Protein AF-A0A0D2IW46-F1 (afdb_monomer)

Neares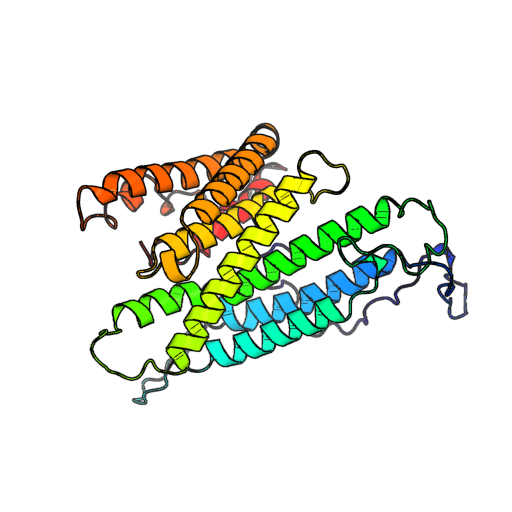t PDB structures (foldseek):
  4f7r-assembly2_C  TM=2.770E-01  e=5.802E-01  Giardia duodenalis
  7tdz-assembly1_P  TM=2.390E-01  e=1.496E+00  Xenopus laevis

Structure (mmCIF, N/CA/C/O backbone):
data_AF-A0A0D2IW46-F1
#
_entry.id   AF-A0A0D2IW46-F1
#
loop_
_atom_site.group_PDB
_atom_site.id
_atom_site.type_symbol
_atom_site.label_atom_id
_atom_site.label_alt_id
_atom_site.label_comp_id
_atom_site.label_asym_id
_atom_site.label_entity_id
_atom_site.label_seq_id
_atom_site.pdbx_PDB_ins_code
_atom_site.Cartn_x
_atom_site.Cartn_y
_atom_site.Cartn_z
_atom_site.occupancy
_atom_site.B_iso_or_equiv
_atom_site.auth_seq_id
_atom_site.auth_comp_id
_atom_site.auth_asym_id
_atom_site.auth_atom_id
_atom_site.pdbx_PDB_model_num
ATOM 1 N N . MET A 1 1 ? -7.328 1.798 -12.115 1.00 44.44 1 MET A N 1
ATOM 2 C CA . MET A 1 1 ? -8.252 1.590 -10.984 1.00 44.44 1 MET A CA 1
ATOM 3 C C . MET A 1 1 ? -8.167 2.754 -10.017 1.00 44.44 1 MET A C 1
ATOM 5 O O . MET A 1 1 ? -7.067 3.165 -9.668 1.00 44.44 1 MET A O 1
ATOM 9 N N . THR A 1 2 ? -9.314 3.275 -9.594 1.00 50.72 2 THR A N 1
ATOM 10 C CA . THR A 1 2 ? -9.450 4.144 -8.419 1.00 50.72 2 THR A CA 1
ATOM 11 C C . THR A 1 2 ? -9.698 3.249 -7.207 1.00 50.72 2 THR A C 1
ATOM 13 O O . THR A 1 2 ? -10.729 2.582 -7.153 1.00 50.72 2 THR A O 1
ATOM 16 N N . PHE A 1 3 ? -8.748 3.191 -6.273 1.00 55.44 3 PHE A N 1
ATOM 17 C CA . PHE A 1 3 ? -8.877 2.408 -5.042 1.00 55.44 3 PHE A CA 1
ATOM 18 C C . PHE A 1 3 ? -10.153 2.816 -4.280 1.00 55.44 3 PHE A C 1
ATOM 20 O O . PHE A 1 3 ? -10.393 4.003 -4.057 1.00 55.44 3 PHE A O 1
ATOM 27 N N . GLY A 1 4 ? -10.991 1.834 -3.934 1.00 49.22 4 GLY A N 1
ATOM 28 C CA . GLY A 1 4 ? -12.265 2.046 -3.236 1.00 49.22 4 GLY A CA 1
ATOM 29 C C . GLY A 1 4 ? -13.508 2.172 -4.127 1.00 49.22 4 GLY A C 1
ATOM 30 O O . GLY A 1 4 ? -14.599 2.343 -3.591 1.00 49.22 4 GLY A O 1
ATOM 31 N N . ARG A 1 5 ? -13.388 2.064 -5.460 1.00 57.16 5 ARG A N 1
ATOM 32 C CA . ARG A 1 5 ? -14.546 1.822 -6.340 1.00 57.16 5 ARG A CA 1
ATOM 33 C C . ARG A 1 5 ? -14.629 0.341 -6.708 1.00 57.16 5 ARG A C 1
ATOM 35 O O . ARG A 1 5 ? -13.573 -0.253 -6.927 1.00 57.16 5 ARG A O 1
ATOM 42 N N . PRO A 1 6 ? -15.843 -0.223 -6.839 1.00 57.09 6 PRO A N 1
ATOM 43 C CA . PRO A 1 6 ? -16.030 -1.497 -7.520 1.00 57.09 6 PRO A CA 1
ATOM 44 C C . PRO A 1 6 ? -15.321 -1.479 -8.871 1.00 57.09 6 PRO A C 1
ATOM 46 O O . PRO A 1 6 ? -15.292 -0.443 -9.551 1.00 57.09 6 PRO A O 1
ATOM 49 N N . THR A 1 7 ? -14.724 -2.601 -9.251 1.00 59.38 7 THR A N 1
ATOM 50 C CA . THR A 1 7 ? -14.137 -2.749 -10.578 1.00 59.38 7 THR A CA 1
ATOM 51 C C . THR A 1 7 ? -15.206 -2.492 -11.635 1.00 59.38 7 THR A C 1
ATOM 53 O O . THR A 1 7 ? -16.304 -3.037 -11.606 1.00 59.38 7 THR A O 1
ATOM 56 N N . MET A 1 8 ? -14.900 -1.587 -12.570 1.00 58.75 8 MET A N 1
ATOM 57 C CA . MET A 1 8 ? -15.810 -1.261 -13.678 1.00 58.75 8 MET A CA 1
ATOM 58 C C . MET A 1 8 ? -15.902 -2.392 -14.711 1.00 58.75 8 MET A C 1
ATOM 60 O O . MET A 1 8 ? -16.770 -2.356 -15.577 1.00 58.75 8 MET A O 1
ATOM 64 N N . ILE A 1 9 ? -14.984 -3.356 -14.645 1.00 62.41 9 ILE A N 1
ATOM 65 C CA . ILE A 1 9 ? -14.909 -4.511 -15.529 1.00 62.41 9 ILE A CA 1
ATOM 66 C C . ILE A 1 9 ? -14.963 -5.730 -14.615 1.00 62.41 9 ILE A C 1
ATOM 68 O O . ILE A 1 9 ? -14.032 -5.963 -13.850 1.00 62.41 9 ILE A O 1
ATOM 72 N N . SER A 1 10 ? -16.072 -6.456 -14.662 1.00 55.44 10 SER A N 1
ATOM 73 C CA . SER A 1 10 ? -16.271 -7.710 -13.944 1.00 55.44 10 SER A CA 1
ATOM 74 C C . SER A 1 10 ? -15.477 -8.842 -14.611 1.00 55.44 10 SER A C 1
ATOM 76 O O . SER A 1 10 ? -15.418 -8.933 -15.837 1.00 55.44 10 SER A O 1
ATOM 78 N N . HIS A 1 11 ? -14.844 -9.697 -13.803 1.00 63.75 11 HIS A N 1
ATOM 79 C CA . HIS A 1 11 ? -14.082 -10.857 -14.277 1.00 63.75 11 HIS A CA 1
ATOM 80 C C . HIS A 1 11 ? -14.965 -11.945 -14.923 1.00 63.75 11 HIS A C 1
ATOM 82 O O . HIS A 1 11 ? -16.156 -12.031 -14.608 1.00 63.75 11 HIS A O 1
ATOM 88 N N . PRO A 1 12 ? -14.370 -12.843 -15.743 1.00 60.25 12 PRO A N 1
ATOM 89 C CA . PRO A 1 12 ? -12.951 -12.906 -16.120 1.00 60.25 12 PRO A CA 1
ATOM 90 C C . PRO A 1 12 ? -12.640 -12.241 -17.472 1.00 60.25 12 PRO A C 1
ATOM 92 O O . PRO A 1 12 ? -13.348 -12.435 -18.455 1.00 60.25 12 PRO A O 1
ATOM 95 N N . SER A 1 13 ? -11.527 -11.497 -17.531 1.00 65.88 13 SER A N 1
ATOM 96 C CA . SER A 1 13 ? -10.932 -11.047 -18.797 1.00 65.88 13 SER A CA 1
ATOM 97 C C . SER A 1 13 ? -10.486 -12.262 -19.610 1.00 65.88 13 SER A C 1
ATOM 99 O O . SER A 1 13 ? -9.652 -13.039 -19.149 1.00 65.88 13 SER A O 1
ATOM 101 N N . GLU A 1 14 ? -10.999 -12.403 -20.831 1.00 76.56 14 GLU A N 1
ATOM 102 C CA . GLU A 1 14 ? -10.575 -13.450 -21.775 1.00 76.56 14 GLU A CA 1
ATOM 103 C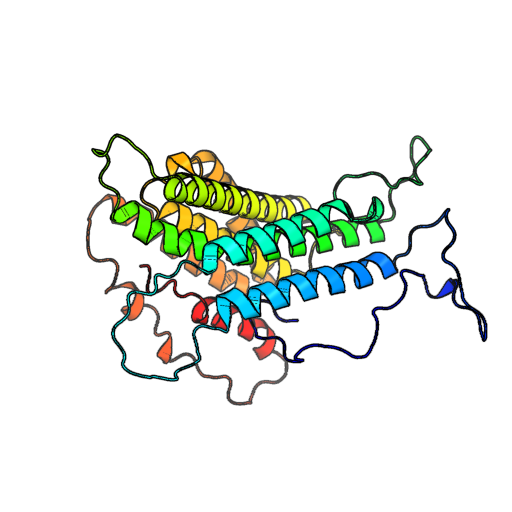 C . GLU A 1 14 ? -9.130 -13.250 -22.266 1.00 76.56 14 GLU A C 1
ATOM 105 O O . GLU A 1 14 ? -8.511 -14.160 -22.818 1.00 76.56 14 GLU A O 1
ATOM 110 N N . VAL A 1 15 ? -8.568 -12.057 -22.047 1.00 81.75 15 VAL A N 1
ATOM 111 C CA . VAL A 1 15 ? -7.212 -11.699 -22.462 1.00 81.75 15 VAL A CA 1
ATOM 112 C C . VAL A 1 15 ? -6.221 -12.018 -21.347 1.00 81.75 15 VAL A C 1
ATOM 114 O O . VAL A 1 15 ? -6.340 -11.500 -20.233 1.00 81.75 15 VAL A O 1
ATOM 117 N N . GLN A 1 16 ? -5.222 -12.844 -21.664 1.00 83.56 16 GLN A N 1
ATOM 118 C CA . GLN A 1 16 ? -4.123 -13.151 -20.750 1.00 83.56 16 GLN A CA 1
ATOM 119 C C . GLN A 1 16 ? -3.227 -11.921 -20.526 1.00 83.56 16 GLN A C 1
ATOM 121 O O . GLN A 1 16 ? -3.008 -11.144 -21.460 1.00 83.56 16 GLN A O 1
ATOM 126 N N . PRO A 1 17 ? -2.662 -11.742 -19.315 1.00 85.25 17 PRO A N 1
ATOM 127 C CA . PRO A 1 17 ? -1.655 -10.715 -19.079 1.00 85.25 17 PRO A CA 1
ATOM 128 C C . PRO A 1 17 ? -0.467 -10.866 -20.042 1.00 85.25 17 PRO A C 1
ATOM 130 O O . PRO A 1 17 ? -0.115 -11.994 -20.400 1.00 85.25 17 PRO A O 1
ATOM 133 N N . PRO A 1 18 ? 0.194 -9.760 -20.428 1.00 89.31 18 PRO A N 1
ATOM 134 C CA . PRO A 1 18 ? 1.369 -9.843 -21.282 1.00 89.31 18 PRO A CA 1
ATOM 135 C C . PRO A 1 18 ? 2.491 -10.624 -20.589 1.00 89.31 18 PRO A C 1
ATOM 137 O O . PRO A 1 18 ? 2.599 -10.651 -19.358 1.00 89.31 18 PRO A O 1
ATOM 140 N N . GLN A 1 19 ? 3.363 -11.238 -21.385 1.00 88.38 19 GLN A N 1
ATOM 141 C CA . GLN A 1 19 ? 4.596 -11.820 -20.864 1.00 88.38 19 GLN A CA 1
ATOM 142 C C . GLN A 1 19 ? 5.510 -10.712 -20.329 1.00 88.38 19 GLN A C 1
ATOM 144 O O . GLN A 1 19 ? 5.507 -9.597 -20.838 1.00 88.38 19 GLN A O 1
ATOM 149 N N . SER A 1 20 ? 6.314 -11.004 -19.305 1.00 90.56 20 SER A N 1
ATOM 150 C CA . SER A 1 20 ? 7.298 -10.058 -18.760 1.00 90.56 20 SER A CA 1
ATOM 151 C C . SER A 1 20 ? 8.521 -9.955 -19.679 1.00 90.56 20 SER A C 1
ATOM 153 O O . SER A 1 20 ? 9.587 -10.495 -19.369 1.00 90.56 20 SER A O 1
ATOM 155 N N . MET A 1 21 ? 8.329 -9.316 -20.828 1.00 90.50 21 MET A N 1
ATOM 156 C CA . MET A 1 21 ? 9.316 -9.121 -21.882 1.00 90.50 21 MET A CA 1
ATOM 157 C C . MET A 1 21 ? 9.293 -7.662 -22.327 1.00 90.50 21 MET A C 1
ATOM 159 O O . MET A 1 21 ? 8.225 -7.078 -22.473 1.00 90.50 21 MET A O 1
ATOM 163 N N . ASP A 1 22 ? 10.466 -7.068 -22.513 1.00 90.31 22 ASP A N 1
ATOM 164 C CA . ASP A 1 22 ? 10.571 -5.695 -23.001 1.00 90.31 22 ASP A CA 1
ATOM 165 C C . ASP A 1 22 ? 10.399 -5.636 -24.526 1.00 90.31 22 ASP A C 1
ATOM 167 O O . ASP A 1 22 ? 10.832 -6.541 -25.238 1.00 90.31 22 ASP A O 1
ATOM 171 N N . ASP A 1 23 ? 9.835 -4.530 -25.022 1.00 89.56 23 ASP A N 1
ATOM 172 C CA . ASP A 1 23 ? 9.485 -4.338 -26.440 1.00 89.56 23 ASP A CA 1
ATOM 173 C C . ASP A 1 23 ? 10.665 -4.549 -27.407 1.00 89.56 23 ASP A C 1
ATOM 175 O O . ASP A 1 23 ? 10.493 -5.016 -28.527 1.00 89.56 23 ASP A O 1
ATOM 179 N N . GLU A 1 24 ? 11.885 -4.247 -26.959 1.00 89.75 24 GLU A N 1
ATOM 180 C CA . GLU A 1 24 ? 13.131 -4.432 -27.719 1.00 89.75 24 GLU A CA 1
ATOM 181 C C . GLU A 1 24 ? 13.480 -5.906 -28.009 1.00 89.75 24 GLU A C 1
ATOM 183 O O . GLU A 1 24 ? 14.362 -6.170 -28.825 1.00 89.75 24 GLU A O 1
ATOM 188 N N . TYR A 1 25 ? 12.808 -6.856 -27.351 1.00 89.56 25 TYR A N 1
ATOM 189 C CA . TYR A 1 25 ? 12.974 -8.298 -27.564 1.00 89.56 25 TYR A CA 1
ATOM 190 C C . TYR A 1 25 ? 11.805 -8.943 -28.309 1.00 89.56 25 TYR A C 1
ATOM 192 O O . TYR A 1 25 ? 11.815 -10.161 -28.500 1.00 89.56 25 TYR A O 1
ATOM 200 N N . LEU A 1 26 ? 10.816 -8.155 -28.738 1.00 88.88 26 LEU A N 1
ATOM 201 C CA . LEU A 1 26 ? 9.747 -8.632 -29.608 1.00 88.88 26 LEU A CA 1
ATOM 202 C C . LEU A 1 26 ? 10.314 -8.950 -31.000 1.00 88.88 26 LEU A C 1
ATOM 204 O O . LEU A 1 26 ? 11.196 -8.251 -31.499 1.00 88.88 26 LEU A O 1
ATOM 208 N N . GLN A 1 27 ? 9.819 -10.019 -31.622 1.00 85.75 27 GLN A N 1
ATOM 209 C CA . GLN A 1 27 ? 10.236 -10.455 -32.955 1.00 85.75 27 GLN A CA 1
ATOM 210 C C . GLN A 1 27 ? 9.022 -10.554 -33.880 1.00 85.75 27 GLN A C 1
ATOM 212 O O . GLN A 1 27 ? 7.968 -11.048 -33.482 1.00 85.75 27 GLN A O 1
ATOM 217 N N . ASP A 1 28 ? 9.174 -10.114 -35.130 1.00 82.19 28 ASP A N 1
ATOM 218 C CA . ASP A 1 28 ? 8.116 -10.237 -36.133 1.00 82.19 28 ASP A CA 1
ATOM 219 C C . ASP A 1 28 ? 7.946 -11.706 -36.547 1.00 82.19 28 ASP A C 1
ATOM 221 O O . ASP A 1 28 ? 8.826 -12.304 -37.167 1.00 82.19 28 ASP A O 1
ATOM 225 N N . GLY A 1 29 ? 6.795 -12.293 -36.213 1.00 79.81 29 GLY A N 1
ATOM 226 C CA . GLY A 1 29 ? 6.429 -13.653 -36.624 1.00 79.81 29 GLY A CA 1
ATOM 227 C C . GLY A 1 29 ? 7.087 -14.791 -35.832 1.00 79.81 29 GLY A C 1
ATOM 228 O O . GLY A 1 29 ? 6.959 -15.944 -36.241 1.00 79.81 29 GLY A O 1
ATOM 229 N N . ALA A 1 30 ? 7.760 -14.496 -34.715 1.00 80.88 30 ALA A N 1
ATOM 230 C CA . ALA A 1 30 ? 8.338 -15.487 -33.806 1.00 80.88 30 ALA A CA 1
ATOM 231 C C . ALA A 1 30 ? 8.168 -15.072 -32.335 1.00 80.88 30 ALA A C 1
ATOM 233 O O . ALA A 1 30 ? 7.952 -13.900 -32.029 1.00 80.88 30 ALA A O 1
ATOM 234 N N . ASP A 1 31 ? 8.299 -16.034 -31.419 1.00 80.56 31 ASP A N 1
ATOM 235 C CA . ASP A 1 31 ? 8.265 -15.755 -29.984 1.00 80.56 31 ASP A CA 1
ATOM 236 C C . ASP A 1 31 ? 9.566 -15.062 -29.550 1.00 80.56 31 ASP A C 1
ATOM 238 O O . ASP A 1 31 ? 10.653 -15.647 -29.582 1.00 80.56 31 ASP A O 1
ATOM 242 N N . GLY A 1 32 ? 9.453 -13.802 -29.124 1.00 84.12 32 GLY A N 1
ATOM 243 C CA . GLY A 1 32 ? 10.539 -13.091 -28.453 1.00 84.12 32 GLY A CA 1
ATOM 244 C C . GLY A 1 32 ? 10.915 -13.750 -27.119 1.00 84.12 32 GLY A C 1
ATOM 245 O O . GLY A 1 32 ? 10.136 -14.505 -26.538 1.00 84.12 32 GLY A O 1
ATOM 246 N N . VAL A 1 33 ? 12.111 -13.470 -26.593 1.00 87.44 33 VAL A N 1
ATOM 247 C CA . VAL A 1 33 ? 12.533 -13.960 -25.267 1.00 87.44 33 VAL A CA 1
ATOM 248 C C . VAL A 1 33 ? 13.338 -12.888 -24.542 1.00 87.44 33 VAL A C 1
ATOM 250 O O . VAL A 1 33 ? 14.357 -12.418 -25.047 1.00 87.44 33 VAL A O 1
ATOM 253 N N . GLN A 1 34 ? 12.929 -12.556 -23.313 1.00 89.88 34 GLN A N 1
ATOM 254 C CA . GLN A 1 34 ? 13.709 -11.688 -22.431 1.00 89.88 34 GLN A CA 1
ATOM 255 C C . GLN A 1 34 ? 15.047 -12.372 -22.069 1.00 89.88 34 GLN A C 1
ATOM 257 O O . GLN A 1 34 ? 15.038 -13.489 -21.534 1.00 89.88 34 GLN A O 1
ATOM 262 N N . PRO A 1 35 ? 16.207 -11.729 -22.294 1.00 87.94 35 PRO A N 1
ATOM 263 C CA . PRO A 1 35 ? 17.498 -12.302 -21.931 1.00 87.94 35 PRO A CA 1
ATOM 264 C C . PRO A 1 35 ? 17.611 -12.563 -20.427 1.00 87.94 35 PRO A C 1
ATOM 266 O O . PRO A 1 35 ? 17.284 -11.707 -19.611 1.00 87.94 35 PRO A O 1
ATOM 269 N N . ARG A 1 36 ? 18.182 -13.711 -20.037 1.00 83.38 36 ARG A N 1
ATOM 270 C CA . ARG A 1 36 ? 18.401 -14.051 -18.613 1.00 83.38 36 ARG A CA 1
ATOM 271 C C . ARG A 1 36 ? 19.312 -13.062 -17.881 1.00 83.38 36 ARG A C 1
ATOM 273 O O . ARG A 1 36 ? 19.257 -12.970 -16.661 1.00 83.38 36 ARG A O 1
ATOM 280 N N . SER A 1 37 ? 20.154 -12.348 -18.624 1.00 81.94 37 SER A N 1
ATOM 281 C CA . SER A 1 37 ? 21.066 -11.327 -18.112 1.00 81.94 37 SER A CA 1
ATOM 282 C C . SER A 1 37 ? 20.416 -9.954 -17.933 1.00 81.94 37 SER A C 1
ATOM 284 O O . SER A 1 37 ? 21.118 -9.019 -17.553 1.00 81.94 37 SER A O 1
ATOM 286 N N . ARG A 1 38 ? 19.115 -9.794 -18.226 1.00 84.62 38 ARG A N 1
ATOM 287 C CA . ARG A 1 38 ? 18.440 -8.498 -18.142 1.00 84.62 38 ARG A CA 1
ATOM 288 C C . ARG A 1 38 ? 17.016 -8.595 -17.616 1.00 84.62 38 ARG A C 1
ATOM 290 O O . ARG A 1 38 ? 16.167 -9.311 -18.134 1.00 84.62 38 ARG A O 1
ATOM 297 N N . GLU A 1 39 ? 16.743 -7.773 -16.619 1.00 89.88 39 GLU A N 1
ATOM 298 C CA . GLU A 1 39 ? 15.433 -7.661 -15.987 1.00 89.88 39 GLU A CA 1
ATOM 299 C C . GLU A 1 39 ? 14.451 -6.956 -16.917 1.00 89.88 39 GLU A C 1
ATOM 301 O O . GLU A 1 39 ? 14.814 -5.978 -17.574 1.00 89.88 39 GLU A O 1
ATOM 306 N N . SER A 1 40 ? 13.214 -7.450 -16.964 1.00 91.44 40 SER A N 1
ATOM 307 C CA . SER A 1 40 ? 12.161 -6.821 -17.755 1.00 91.44 40 SER A CA 1
ATOM 308 C C . SER A 1 40 ? 11.542 -5.655 -16.989 1.00 91.44 40 SER A C 1
ATOM 310 O O . SER A 1 40 ? 11.078 -5.804 -15.859 1.00 91.44 40 SER A O 1
ATOM 312 N N . ARG A 1 41 ? 11.452 -4.497 -17.640 1.00 91.38 41 ARG A N 1
ATOM 313 C CA . ARG A 1 41 ? 10.689 -3.335 -17.160 1.00 91.38 41 ARG A CA 1
ATOM 314 C C . ARG A 1 41 ? 9.190 -3.615 -17.152 1.00 91.38 41 ARG A C 1
ATOM 316 O O . ARG A 1 41 ? 8.482 -3.068 -16.303 1.00 91.38 41 ARG A O 1
ATOM 323 N N . LEU A 1 42 ? 8.712 -4.469 -18.061 1.00 92.88 42 LEU A N 1
ATOM 324 C CA . LEU A 1 42 ? 7.305 -4.861 -18.152 1.00 92.88 42 LEU A CA 1
ATOM 325 C C . LEU A 1 42 ? 6.862 -5.742 -16.972 1.00 92.88 42 LEU A C 1
ATOM 327 O O . LEU A 1 42 ? 5.672 -5.792 -16.656 1.00 92.88 42 LEU A O 1
ATOM 331 N N . ALA A 1 43 ? 7.800 -6.355 -16.239 1.00 93.62 43 ALA A N 1
ATOM 332 C CA . ALA A 1 43 ? 7.494 -7.117 -15.030 1.00 93.62 43 ALA A CA 1
ATOM 333 C C . ALA A 1 43 ? 6.674 -6.298 -14.015 1.00 93.62 43 ALA A C 1
ATOM 335 O O . ALA A 1 43 ? 5.704 -6.807 -13.458 1.00 93.62 43 ALA A O 1
ATOM 336 N N . PHE A 1 44 ? 6.982 -5.010 -13.821 1.00 94.38 44 PHE A N 1
ATOM 337 C CA . PHE A 1 44 ? 6.203 -4.138 -12.931 1.00 94.38 44 PHE A CA 1
ATOM 338 C C . PHE A 1 44 ? 4.718 -4.068 -13.311 1.00 94.38 44 PHE A C 1
ATOM 340 O O . PHE A 1 44 ? 3.852 -4.069 -12.433 1.00 94.38 44 PHE A O 1
ATOM 347 N N . PHE A 1 45 ? 4.416 -4.015 -14.609 1.00 94.31 45 PHE A N 1
ATOM 348 C CA . PHE A 1 45 ? 3.045 -3.978 -15.103 1.00 94.31 45 PHE A CA 1
ATOM 349 C C . PHE A 1 45 ? 2.338 -5.313 -14.860 1.00 94.31 45 PHE A C 1
ATOM 351 O O . PHE A 1 45 ? 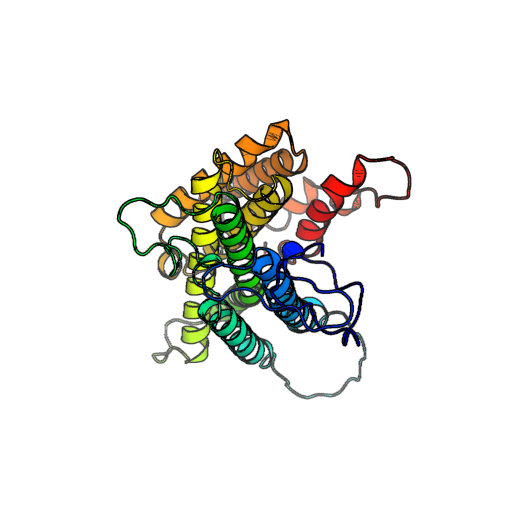1.264 -5.333 -14.262 1.00 94.31 45 PHE A O 1
ATOM 358 N N . VAL A 1 46 ? 2.987 -6.427 -15.212 1.00 94.75 46 VAL A N 1
ATOM 359 C CA . VAL A 1 46 ? 2.462 -7.786 -14.993 1.00 94.75 46 VAL A CA 1
ATOM 360 C C . VAL A 1 46 ? 2.147 -8.033 -13.516 1.00 94.75 46 VAL A C 1
ATOM 362 O O . VAL A 1 46 ? 1.070 -8.516 -13.176 1.00 94.75 46 VAL A O 1
ATOM 365 N N . TYR A 1 47 ? 3.058 -7.669 -12.611 1.00 96.12 47 TYR A N 1
ATOM 366 C CA . TYR A 1 47 ? 2.833 -7.825 -11.173 1.00 96.12 47 TYR A CA 1
ATOM 367 C C . TYR A 1 47 ? 1.850 -6.796 -10.603 1.00 96.12 47 TYR A C 1
ATOM 369 O O . TYR A 1 47 ? 1.173 -7.094 -9.623 1.00 96.12 47 TYR A O 1
ATOM 377 N N . SER A 1 48 ? 1.704 -5.620 -11.222 1.00 94.94 48 SER A N 1
ATOM 378 C CA . SER A 1 48 ? 0.628 -4.690 -10.860 1.00 94.94 48 SER A CA 1
ATOM 379 C C . SER A 1 48 ? -0.747 -5.281 -11.174 1.00 94.94 48 SER A C 1
ATOM 381 O O . SER A 1 48 ? -1.629 -5.161 -10.335 1.00 94.94 48 SER A O 1
ATOM 383 N N . ILE A 1 49 ? -0.917 -5.952 -12.322 1.00 92.38 49 ILE A N 1
ATOM 384 C CA . ILE A 1 49 ? -2.167 -6.658 -12.662 1.00 92.38 49 ILE A CA 1
ATOM 385 C C . ILE A 1 49 ? -2.468 -7.730 -11.612 1.00 92.38 49 ILE A C 1
ATOM 387 O O . ILE A 1 49 ? -3.531 -7.700 -11.013 1.00 92.38 49 ILE A O 1
ATOM 391 N N . LYS A 1 50 ? -1.495 -8.588 -11.285 1.00 93.94 50 LYS A N 1
ATOM 392 C CA . LYS A 1 50 ? -1.684 -9.636 -10.264 1.00 93.94 50 LYS A CA 1
ATOM 393 C C . LYS A 1 50 ? -2.088 -9.080 -8.895 1.00 93.94 50 LYS A C 1
ATOM 395 O O . LYS A 1 50 ? -2.919 -9.664 -8.212 1.00 93.94 50 LYS A O 1
ATOM 400 N N . LEU A 1 51 ? -1.490 -7.963 -8.473 1.00 95.06 51 LEU A N 1
ATOM 401 C CA . LEU A 1 51 ? -1.880 -7.298 -7.225 1.00 95.06 51 LEU A CA 1
ATOM 402 C C . LEU A 1 51 ? -3.305 -6.742 -7.307 1.00 95.06 51 LEU A C 1
ATOM 404 O O . LEU A 1 51 ? -4.034 -6.753 -6.319 1.00 95.06 51 LEU A O 1
ATOM 408 N N . PHE A 1 52 ? -3.676 -6.224 -8.472 1.00 90.19 52 PHE A N 1
ATOM 409 C CA . PHE A 1 52 ? -4.999 -5.688 -8.733 1.00 90.19 52 PHE A CA 1
ATOM 410 C C . PHE A 1 52 ? -6.086 -6.762 -8.774 1.00 90.19 52 PHE A C 1
ATOM 412 O O . PHE A 1 52 ? -7.173 -6.483 -8.285 1.00 90.19 52 PHE A O 1
ATOM 419 N N . ASP A 1 53 ? -5.787 -7.970 -9.247 1.00 90.81 53 ASP A N 1
ATOM 420 C CA . ASP A 1 53 ? -6.706 -9.111 -9.157 1.00 90.81 53 ASP A CA 1
ATOM 421 C C . ASP A 1 53 ? -6.996 -9.445 -7.680 1.00 90.81 53 ASP A C 1
ATOM 423 O O . ASP A 1 53 ? -8.147 -9.540 -7.266 1.00 90.81 53 ASP A O 1
ATOM 427 N N . ILE A 1 54 ? -5.955 -9.491 -6.834 1.00 93.31 54 ILE A N 1
ATOM 428 C CA . ILE A 1 54 ? -6.125 -9.702 -5.383 1.00 93.31 54 ILE A CA 1
ATOM 429 C C . ILE A 1 54 ? -6.920 -8.551 -4.746 1.00 93.31 54 ILE A C 1
ATOM 431 O O . ILE A 1 54 ? -7.755 -8.771 -3.872 1.00 93.31 54 ILE A O 1
ATOM 435 N N . LEU A 1 55 ? -6.662 -7.304 -5.153 1.00 90.31 55 LEU A N 1
ATOM 436 C CA . LEU A 1 55 ? -7.424 -6.146 -4.682 1.00 90.31 55 LEU A CA 1
ATOM 437 C C . LEU A 1 55 ? -8.905 -6.247 -5.064 1.00 90.31 55 LEU A C 1
ATOM 439 O O . LEU A 1 55 ? -9.752 -5.888 -4.247 1.00 90.31 55 LEU A O 1
ATOM 443 N N . ASP A 1 56 ? -9.216 -6.702 -6.275 1.00 86.75 56 ASP A N 1
ATOM 444 C CA . ASP A 1 56 ? -10.597 -6.893 -6.705 1.00 86.75 56 ASP A CA 1
ATOM 445 C C . ASP A 1 56 ? -11.306 -7.951 -5.856 1.00 86.75 56 ASP A C 1
ATOM 447 O O . ASP A 1 56 ? -12.392 -7.690 -5.336 1.00 86.75 56 ASP A O 1
ATOM 451 N N . ASP A 1 57 ? -10.646 -9.082 -5.591 1.00 88.94 57 ASP A N 1
ATOM 452 C CA . ASP A 1 57 ? -11.167 -10.111 -4.688 1.00 88.94 57 ASP A CA 1
ATOM 453 C C . ASP A 1 57 ? -11.446 -9.545 -3.283 1.00 88.94 57 ASP A C 1
ATOM 455 O O . ASP A 1 57 ? -12.479 -9.845 -2.673 1.00 88.94 57 ASP A O 1
ATOM 459 N N . ILE A 1 58 ? -10.562 -8.678 -2.768 1.00 87.94 58 ILE A N 1
ATOM 460 C CA . ILE A 1 58 ? -10.743 -7.985 -1.481 1.00 87.94 58 ILE A CA 1
ATOM 461 C C . ILE A 1 58 ? -11.980 -7.082 -1.513 1.00 87.94 58 ILE A C 1
ATOM 463 O O . ILE A 1 58 ? -12.810 -7.136 -0.599 1.00 87.94 58 ILE A O 1
ATOM 467 N N . LEU A 1 59 ? -12.107 -6.241 -2.541 1.00 84.88 59 LEU A N 1
ATOM 468 C CA . LEU A 1 59 ? -13.218 -5.301 -2.686 1.00 84.88 59 LEU A CA 1
ATOM 469 C C . LEU A 1 59 ? -14.552 -6.042 -2.824 1.00 84.88 59 LEU A C 1
ATOM 471 O O . LEU A 1 59 ? -15.507 -5.736 -2.104 1.00 84.88 59 LEU A O 1
ATOM 475 N N . SER A 1 60 ? -14.597 -7.051 -3.688 1.00 83.25 60 SER A N 1
ATOM 476 C CA . SER A 1 60 ? -15.775 -7.879 -3.935 1.00 83.25 60 SER A CA 1
ATOM 477 C C . SER A 1 60 ? -16.218 -8.618 -2.674 1.00 83.25 60 SER A C 1
ATOM 479 O O . SER A 1 60 ? -17.389 -8.573 -2.300 1.00 83.25 60 SER A O 1
ATOM 481 N N . THR A 1 61 ? -15.272 -9.217 -1.949 1.00 85.31 61 THR A N 1
ATOM 482 C CA . THR A 1 61 ? -15.585 -10.036 -0.773 1.00 85.31 61 THR A CA 1
ATOM 483 C C . THR A 1 61 ? -16.013 -9.204 0.437 1.00 85.31 61 THR A C 1
ATOM 485 O O . THR A 1 61 ? -16.949 -9.592 1.139 1.00 85.31 61 THR A O 1
ATOM 488 N N . LEU A 1 62 ? -15.343 -8.074 0.702 1.00 80.88 62 LEU A N 1
ATOM 489 C CA . LEU A 1 62 ? -15.476 -7.345 1.974 1.00 80.88 62 LEU A CA 1
ATOM 490 C C . LEU A 1 62 ? -16.290 -6.048 1.888 1.00 80.88 62 LEU A C 1
ATOM 492 O O . LEU A 1 62 ? -16.818 -5.601 2.909 1.00 80.88 62 LEU A O 1
ATOM 496 N N . TYR A 1 63 ? -16.387 -5.440 0.704 1.00 76.75 63 TYR A N 1
ATOM 497 C CA . TYR A 1 63 ? -16.969 -4.104 0.536 1.00 76.75 63 TYR A CA 1
ATOM 498 C C . TYR A 1 63 ? -18.243 -4.092 -0.323 1.00 76.75 63 TYR A C 1
ATOM 500 O O . TYR A 1 63 ? -19.132 -3.290 -0.054 1.00 76.75 63 TYR A O 1
ATOM 508 N N . LEU A 1 64 ? -18.382 -4.990 -1.303 1.00 73.88 64 LEU A N 1
ATOM 509 C CA . LEU A 1 64 ? -19.547 -5.042 -2.205 1.00 73.88 64 LEU A CA 1
ATOM 510 C C . LEU A 1 64 ? -20.719 -5.888 -1.675 1.00 73.88 64 LEU A C 1
ATOM 512 O O . LEU A 1 64 ? -21.876 -5.477 -1.793 1.00 73.88 64 LEU A O 1
ATOM 516 N N . ASN A 1 65 ? -20.438 -7.010 -1.005 1.00 55.91 65 ASN A N 1
ATOM 517 C CA . ASN A 1 65 ? -21.445 -7.965 -0.506 1.00 55.91 65 ASN A CA 1
ATOM 518 C C . ASN A 1 65 ? -22.404 -7.423 0.579 1.00 55.91 65 ASN A C 1
ATOM 520 O O . ASN A 1 65 ? -23.279 -8.149 1.041 1.00 55.91 65 ASN A O 1
ATOM 524 N N . LYS A 1 66 ? -22.270 -6.159 1.000 1.00 52.72 66 LYS A N 1
ATOM 525 C CA . LYS A 1 66 ? -23.152 -5.517 1.992 1.00 52.72 66 LYS A CA 1
ATOM 526 C C . LYS A 1 66 ? -24.392 -4.839 1.390 1.00 52.72 66 LYS A C 1
ATOM 528 O O . LYS A 1 66 ? -25.254 -4.404 2.142 1.00 52.72 66 LYS A O 1
ATOM 533 N N . THR A 1 67 ? -24.485 -4.725 0.062 1.00 42.06 67 THR A N 1
ATOM 534 C CA . THR A 1 67 ? -25.537 -3.930 -0.614 1.00 42.06 67 THR A CA 1
ATOM 535 C C . THR A 1 67 ? -26.662 -4.758 -1.249 1.00 42.06 67 THR A C 1
ATOM 537 O O . THR A 1 67 ? -27.588 -4.192 -1.824 1.00 42.06 67 THR A O 1
ATOM 540 N N . GLY A 1 68 ? -26.634 -6.088 -1.115 1.00 38.16 68 GLY A N 1
ATOM 541 C CA . GLY A 1 68 ? -27.683 -6.975 -1.621 1.00 38.16 68 GLY A CA 1
ATOM 542 C C . GLY A 1 68 ? -28.810 -7.167 -0.613 1.00 38.16 68 GLY A C 1
ATOM 543 O O . GLY A 1 68 ? -28.771 -8.090 0.197 1.00 38.16 68 GLY A O 1
ATOM 544 N N . SER A 1 69 ? -29.823 -6.306 -0.664 1.00 40.19 69 SER A N 1
ATOM 545 C CA . SER A 1 69 ? -31.136 -6.622 -0.115 1.00 40.19 69 SER A CA 1
ATOM 546 C C . SER A 1 69 ? -31.787 -7.714 -0.966 1.00 40.19 69 SER A C 1
ATOM 548 O O . SER A 1 69 ? -32.266 -7.423 -2.054 1.00 40.19 69 SER A O 1
ATOM 550 N N . ASP A 1 70 ? -31.855 -8.929 -0.440 1.00 35.56 70 ASP A N 1
ATOM 551 C CA . ASP A 1 70 ? -32.963 -9.844 -0.704 1.00 35.56 70 ASP A CA 1
ATOM 552 C C . ASP A 1 70 ? -33.335 -10.487 0.633 1.00 35.56 70 ASP A C 1
ATOM 554 O O . ASP A 1 70 ? -32.632 -11.346 1.168 1.00 35.56 70 ASP A O 1
ATOM 558 N N . PHE A 1 71 ? -34.433 -10.013 1.225 1.00 35.69 71 PHE A N 1
ATOM 559 C CA . PHE A 1 71 ? -35.078 -10.716 2.329 1.00 35.69 71 PHE A CA 1
ATOM 560 C C . PHE A 1 71 ? -35.519 -12.100 1.828 1.00 35.69 71 PHE A C 1
ATOM 562 O O . PHE A 1 71 ? -36.145 -12.212 0.774 1.00 35.69 71 PHE A O 1
ATOM 569 N N . PRO A 1 72 ? -35.314 -13.143 2.640 1.00 33.88 72 PRO A N 1
ATOM 570 C CA . PRO A 1 72 ? -36.492 -13.682 3.296 1.00 33.88 72 PRO A CA 1
ATOM 571 C C . PRO A 1 72 ? -36.309 -13.738 4.809 1.00 33.88 72 PRO A C 1
ATOM 573 O O . PRO A 1 72 ? -35.331 -14.246 5.352 1.00 33.88 72 PRO A O 1
ATOM 576 N N . THR A 1 73 ? -37.331 -13.234 5.484 1.00 39.53 73 THR A N 1
ATOM 577 C CA . THR A 1 73 ? -37.721 -13.586 6.844 1.00 39.53 73 THR A CA 1
ATOM 578 C C . THR A 1 73 ? -37.564 -15.088 7.102 1.00 39.53 73 THR A C 1
ATOM 580 O O . THR A 1 73 ? -38.239 -15.911 6.490 1.00 39.53 73 THR A O 1
ATOM 583 N N . GLY A 1 74 ? -36.712 -15.447 8.059 1.00 28.27 74 GLY A N 1
ATOM 584 C CA . GLY A 1 74 ? -36.582 -16.821 8.531 1.00 28.27 74 GLY A CA 1
ATOM 585 C C . GLY A 1 74 ? -35.564 -16.920 9.656 1.00 28.27 74 GLY A C 1
ATOM 586 O O . GLY A 1 74 ? -34.373 -16.743 9.440 1.00 28.27 74 GLY A O 1
ATOM 587 N N . HIS A 1 75 ? -36.051 -17.170 10.870 1.00 38.84 75 HIS A N 1
ATOM 588 C CA . HIS A 1 75 ? -35.256 -17.457 12.061 1.00 38.84 75 HIS A CA 1
ATOM 589 C C . HIS A 1 75 ? -34.073 -18.396 11.778 1.00 38.84 75 HIS A C 1
ATOM 591 O O . HIS A 1 75 ? -34.263 -19.528 11.342 1.00 38.84 75 HIS A O 1
ATOM 597 N N . GLY A 1 76 ? -32.863 -17.957 12.120 1.00 28.61 76 GLY A N 1
ATOM 598 C CA . GLY A 1 76 ? -31.683 -18.812 12.096 1.00 28.61 76 GLY A CA 1
ATOM 599 C C . GLY A 1 76 ? -30.414 -18.011 12.325 1.00 28.61 76 GLY A C 1
ATOM 600 O O . GLY A 1 76 ? -29.890 -17.398 11.403 1.00 28.61 76 GLY A O 1
ATOM 601 N N . CYS A 1 77 ? -29.939 -18.015 13.571 1.00 37.50 77 CYS A N 1
ATOM 602 C CA . CYS A 1 77 ? -28.630 -17.522 13.988 1.00 37.50 77 CYS A CA 1
ATOM 603 C C . CYS A 1 77 ? -27.545 -17.940 12.978 1.00 37.50 77 CYS A C 1
ATOM 605 O O . CYS A 1 77 ? -27.098 -19.082 12.979 1.00 37.50 77 CYS A O 1
ATOM 607 N N . SER A 1 78 ? -27.148 -17.018 12.105 1.00 31.48 78 SER A N 1
ATOM 608 C CA . SER A 1 78 ? -26.033 -17.192 11.178 1.00 31.48 78 SER A CA 1
ATOM 609 C C . SER A 1 78 ? -25.081 -16.043 11.456 1.00 31.48 78 SER A C 1
ATOM 611 O O . SER A 1 78 ? -25.229 -14.937 10.946 1.00 31.48 78 SER A O 1
ATOM 613 N N . GLN A 1 79 ? -24.178 -16.292 12.397 1.00 36.97 79 GLN A N 1
ATOM 614 C CA . GLN A 1 79 ? -23.121 -15.374 12.793 1.00 36.97 79 GLN A CA 1
ATOM 615 C C . GLN A 1 79 ? -22.326 -14.841 11.581 1.00 36.97 79 GLN A C 1
ATOM 617 O O . GLN A 1 79 ? -22.192 -15.543 10.574 1.00 36.97 79 GLN A O 1
ATOM 622 N N . PRO A 1 80 ? -21.686 -13.662 11.700 1.00 43.50 80 PRO A N 1
ATOM 623 C CA . PRO A 1 80 ? -20.704 -13.149 10.746 1.00 43.50 80 PRO A CA 1
ATOM 624 C C . PRO A 1 80 ? -19.384 -13.941 10.850 1.00 43.50 80 PRO A C 1
ATOM 626 O O . PRO A 1 80 ? -18.342 -13.386 11.171 1.00 43.50 80 PRO A O 1
ATOM 629 N N . GLN A 1 81 ? -19.421 -15.255 10.611 1.00 44.81 81 GLN A N 1
ATOM 630 C CA . GLN A 1 81 ? -18.263 -16.164 10.675 1.00 44.81 81 GLN A CA 1
ATOM 631 C C . GLN A 1 81 ? -17.428 -16.172 9.379 1.00 44.81 81 GLN A C 1
ATOM 633 O O . GLN A 1 81 ? -16.315 -16.694 9.352 1.00 44.81 81 GLN A O 1
ATOM 638 N N . GLN A 1 82 ? -17.931 -15.578 8.291 1.00 52.66 82 GLN A N 1
ATOM 639 C CA . GLN A 1 82 ? -17.243 -15.547 6.994 1.00 52.66 82 GLN A CA 1
ATOM 640 C C . GLN A 1 82 ? -16.168 -14.454 6.770 1.00 52.66 82 GLN A C 1
ATOM 642 O O . GLN A 1 82 ? -15.320 -14.675 5.904 1.00 52.66 82 GLN A O 1
ATOM 647 N N . PRO A 1 83 ? -16.099 -13.310 7.491 1.00 68.06 83 PRO A N 1
ATOM 648 C CA . PRO A 1 83 ? -15.106 -12.286 7.183 1.00 68.06 83 PRO A CA 1
ATOM 649 C C . PRO A 1 83 ? -13.694 -12.717 7.593 1.00 68.06 83 PRO A C 1
ATOM 651 O O . PRO A 1 83 ? -12.744 -12.423 6.877 1.00 68.06 83 PRO A O 1
ATOM 654 N N . LEU A 1 84 ? -13.523 -13.445 8.705 1.00 80.25 84 LEU A N 1
ATOM 655 C CA . LEU A 1 84 ? -12.185 -13.775 9.201 1.00 80.25 84 LEU A CA 1
ATOM 656 C C . LEU A 1 84 ? -11.471 -14.805 8.316 1.00 80.25 84 LEU A C 1
ATOM 658 O O . LEU A 1 84 ? -10.314 -14.602 7.957 1.00 80.25 84 LEU A O 1
ATOM 662 N N . SER A 1 85 ? -12.156 -15.882 7.925 1.00 85.31 85 SER A N 1
ATOM 663 C CA . SER A 1 85 ? -11.584 -16.913 7.049 1.00 85.31 85 SER A CA 1
ATOM 664 C C . SER A 1 85 ? -11.244 -16.357 5.662 1.00 85.31 85 SER A C 1
ATOM 666 O O . SER A 1 85 ? -10.158 -16.626 5.142 1.00 85.31 85 SER A O 1
ATOM 668 N N . ALA A 1 86 ? -12.119 -15.517 5.099 1.00 89.00 86 ALA A N 1
ATOM 669 C CA . ALA A 1 86 ? -11.857 -14.796 3.859 1.00 89.00 86 ALA A CA 1
ATOM 670 C C . ALA A 1 86 ? -10.643 -13.865 3.988 1.00 89.00 86 ALA A C 1
ATOM 672 O O . ALA A 1 86 ? -9.754 -13.900 3.137 1.00 89.00 86 ALA A O 1
ATOM 673 N N . VAL A 1 87 ? -10.552 -13.090 5.077 1.00 89.94 87 VAL A N 1
ATOM 674 C CA . VAL A 1 87 ? -9.410 -12.196 5.305 1.00 89.94 87 VAL A CA 1
ATOM 675 C C . VAL A 1 87 ? -8.104 -12.976 5.450 1.00 89.94 87 VAL A C 1
ATOM 677 O O . VAL A 1 87 ? -7.091 -12.574 4.881 1.00 89.94 87 VAL A O 1
ATOM 680 N N . MET A 1 88 ? -8.108 -14.110 6.155 1.00 90.94 88 MET A N 1
ATOM 681 C CA . MET A 1 88 ? -6.920 -14.958 6.289 1.00 90.94 88 MET A CA 1
ATOM 682 C C . MET A 1 88 ? -6.453 -15.510 4.938 1.00 90.94 88 MET A C 1
ATOM 684 O O . MET A 1 88 ? -5.255 -15.465 4.650 1.00 90.94 88 MET A O 1
ATOM 688 N N . LYS A 1 89 ? -7.382 -15.987 4.097 1.00 94.12 89 LYS A N 1
ATOM 689 C CA . LYS A 1 89 ? -7.069 -16.470 2.745 1.00 94.12 89 LYS A CA 1
ATOM 690 C C . LYS A 1 89 ? -6.459 -15.356 1.891 1.00 94.12 89 LYS A C 1
ATOM 692 O O . LYS A 1 89 ? -5.343 -15.511 1.407 1.00 94.12 89 LYS A O 1
ATOM 697 N N . LEU A 1 90 ? -7.137 -14.212 1.793 1.00 94.88 90 LEU A N 1
ATOM 698 C CA . LEU A 1 90 ? -6.672 -13.063 1.009 1.00 94.88 90 LEU A CA 1
ATOM 699 C C . LEU A 1 90 ? -5.335 -12.512 1.528 1.00 94.88 90 LEU A C 1
ATOM 701 O O . LEU A 1 90 ? -4.485 -12.090 0.746 1.00 94.88 90 LEU A O 1
ATOM 705 N N . ASN A 1 91 ? -5.096 -12.556 2.844 1.00 95.25 91 ASN A N 1
ATOM 706 C CA . ASN A 1 91 ? -3.803 -12.162 3.400 1.00 95.25 91 ASN A CA 1
ATOM 707 C C . ASN A 1 91 ? -2.696 -13.137 2.979 1.00 95.25 91 ASN A C 1
ATOM 709 O O . ASN A 1 91 ? -1.598 -12.696 2.641 1.00 95.25 91 ASN A O 1
ATOM 713 N N . SER A 1 92 ? -2.987 -14.442 2.962 1.00 96.25 92 SER A N 1
ATOM 714 C CA . SER A 1 92 ? -2.055 -15.457 2.467 1.00 96.25 92 SER A CA 1
ATOM 715 C C . SER A 1 92 ? -1.744 -15.271 0.979 1.00 96.25 92 SER A C 1
ATOM 717 O O . SER A 1 92 ? -0.584 -15.399 0.585 1.00 96.25 92 SER A O 1
ATOM 719 N N . ASP A 1 93 ? -2.736 -14.897 0.169 1.00 97.25 93 ASP A N 1
ATOM 720 C CA . ASP A 1 93 ? -2.540 -14.587 -1.250 1.00 97.25 93 ASP A CA 1
ATOM 721 C C . ASP A 1 93 ? -1.640 -13.354 -1.438 1.00 97.25 93 ASP A C 1
ATOM 723 O O . ASP A 1 93 ? -0.715 -13.386 -2.253 1.00 97.25 93 ASP A O 1
ATOM 727 N N . LEU A 1 94 ? -1.809 -12.311 -0.613 1.00 97.25 94 LEU A N 1
ATOM 728 C CA . LEU A 1 94 ? -0.892 -11.165 -0.569 1.00 97.25 94 LEU A CA 1
ATOM 729 C C . LEU A 1 94 ? 0.534 -11.567 -0.155 1.00 97.25 94 LEU A C 1
ATOM 731 O O . LEU A 1 94 ? 1.501 -11.099 -0.758 1.00 97.25 94 LEU A O 1
ATOM 735 N N . ASP A 1 95 ? 0.694 -12.434 0.849 1.00 97.19 95 ASP A N 1
ATOM 736 C CA . ASP A 1 95 ? 2.013 -12.928 1.265 1.00 97.19 95 ASP A CA 1
ATOM 737 C C . ASP A 1 95 ? 2.688 -13.732 0.148 1.00 97.19 95 ASP A C 1
ATOM 739 O O . ASP A 1 95 ? 3.865 -13.523 -0.155 1.00 97.19 95 ASP A O 1
ATOM 743 N N . ARG A 1 96 ? 1.944 -14.622 -0.520 1.00 97.88 96 ARG A N 1
ATOM 744 C CA . ARG A 1 96 ? 2.440 -15.374 -1.678 1.00 97.88 96 ARG A CA 1
ATOM 745 C C . ARG A 1 96 ? 2.819 -14.439 -2.823 1.00 97.88 96 ARG A C 1
ATOM 747 O O . ARG A 1 96 ? 3.869 -14.641 -3.431 1.00 97.88 96 ARG A O 1
ATOM 754 N N . PHE A 1 97 ? 2.003 -13.425 -3.099 1.00 97.56 97 PHE A N 1
ATOM 755 C CA . PHE A 1 97 ? 2.297 -12.407 -4.103 1.00 97.56 97 PHE A CA 1
ATOM 756 C C . PHE A 1 97 ? 3.630 -11.709 -3.812 1.00 97.56 97 PHE A C 1
ATOM 758 O O . PHE A 1 97 ? 4.505 -11.690 -4.676 1.00 97.56 97 PHE A O 1
ATOM 765 N N . PHE A 1 98 ? 3.811 -11.195 -2.591 1.00 96.19 98 PHE A N 1
ATOM 766 C CA . PHE A 1 98 ? 5.022 -10.467 -2.210 1.00 96.19 98 PHE A CA 1
ATOM 767 C C . PHE A 1 98 ? 6.270 -11.360 -2.253 1.00 96.19 98 PHE A C 1
ATOM 769 O O . PHE A 1 98 ? 7.295 -10.981 -2.821 1.00 96.19 98 PHE A O 1
ATOM 776 N N . ASN A 1 99 ? 6.169 -12.587 -1.736 1.00 95.38 99 ASN A N 1
ATOM 777 C CA . ASN A 1 99 ? 7.263 -13.560 -1.772 1.00 95.38 99 ASN A CA 1
ATOM 778 C C . ASN A 1 99 ? 7.590 -14.031 -3.201 1.00 95.38 99 ASN A C 1
ATOM 780 O O . ASN A 1 99 ? 8.728 -14.400 -3.484 1.00 95.38 99 ASN A O 1
ATOM 784 N N . GLY A 1 100 ? 6.623 -13.991 -4.119 1.00 94.56 100 GLY A N 1
ATOM 785 C CA . GLY A 1 100 ? 6.793 -14.328 -5.534 1.00 94.56 100 GLY A CA 1
ATOM 786 C C . GLY A 1 100 ? 7.330 -13.192 -6.412 1.00 94.56 100 GLY A C 1
ATOM 787 O O . GLY A 1 100 ? 7.424 -13.371 -7.631 1.00 94.56 100 GLY A O 1
ATOM 788 N N . LEU A 1 101 ? 7.648 -12.023 -5.840 1.00 94.94 101 LEU A N 1
ATOM 789 C CA . LEU A 1 101 ? 8.204 -10.901 -6.596 1.00 94.94 101 LEU A CA 1
ATOM 790 C C . LEU A 1 101 ? 9.640 -11.193 -7.068 1.00 94.94 101 LEU A C 1
ATOM 792 O O . LEU A 1 101 ? 10.436 -11.712 -6.279 1.00 94.94 101 LEU A O 1
ATOM 796 N N . PRO A 1 102 ? 10.010 -10.797 -8.302 1.00 92.25 102 PRO A N 1
ATOM 797 C CA . PRO A 1 102 ? 11.391 -10.796 -8.763 1.00 92.25 102 PRO A CA 1
ATOM 798 C C . PRO A 1 102 ? 12.259 -9.857 -7.907 1.00 92.25 102 PRO A C 1
ATOM 800 O O . PRO A 1 102 ? 11.746 -8.836 -7.440 1.00 92.25 102 PRO A O 1
ATOM 803 N N . PRO A 1 103 ? 13.573 -10.117 -7.762 1.00 89.62 103 PRO A N 1
ATOM 804 C CA . PRO A 1 103 ? 14.468 -9.296 -6.934 1.00 89.62 103 PRO A CA 1
ATOM 805 C C . PRO A 1 103 ? 14.440 -7.795 -7.273 1.00 89.62 103 PRO A C 1
ATOM 807 O O . PRO A 1 103 ? 14.414 -6.936 -6.393 1.00 89.62 103 PRO A O 1
ATOM 810 N N . HIS A 1 104 ? 14.330 -7.437 -8.555 1.00 89.62 104 HIS A N 1
ATOM 811 C CA . HIS A 1 104 ? 14.215 -6.034 -8.972 1.00 89.62 104 HIS A CA 1
ATOM 812 C C . HIS A 1 104 ? 12.863 -5.379 -8.732 1.00 89.62 104 HIS A C 1
ATOM 814 O O . HIS A 1 104 ? 12.732 -4.187 -8.977 1.00 89.62 104 HIS A O 1
ATOM 820 N N . LEU A 1 105 ? 11.855 -6.089 -8.246 1.00 92.75 105 LEU A N 1
ATOM 821 C CA . LEU A 1 105 ? 10.609 -5.471 -7.789 1.00 92.75 105 LEU A CA 1
ATOM 822 C C . LEU A 1 105 ? 10.492 -5.471 -6.264 1.00 92.75 105 LEU A C 1
ATOM 824 O O . LEU A 1 105 ? 9.522 -4.934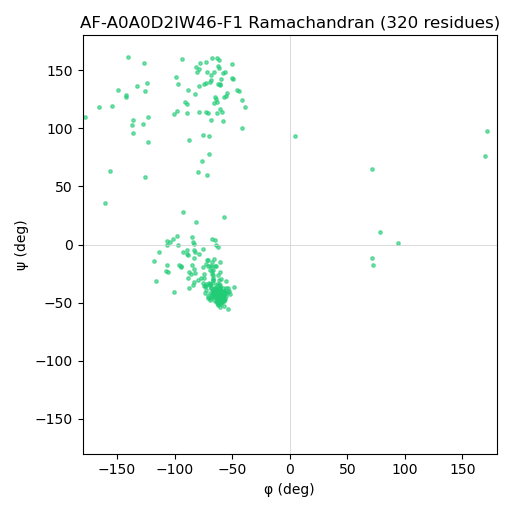 -5.732 1.00 92.75 105 LEU A O 1
ATOM 828 N N . ARG A 1 106 ? 11.484 -6.022 -5.556 1.00 91.25 106 ARG A N 1
ATOM 829 C CA . ARG A 1 106 ? 11.534 -6.015 -4.096 1.00 91.25 106 ARG A CA 1
ATOM 830 C C . ARG A 1 106 ? 12.237 -4.751 -3.580 1.00 91.25 106 ARG A C 1
ATOM 832 O O . ARG A 1 106 ? 13.302 -4.392 -4.091 1.00 91.25 106 ARG A O 1
ATOM 839 N N . PRO A 1 107 ? 11.665 -4.051 -2.585 1.00 84.31 107 PRO A N 1
ATOM 840 C CA . PRO A 1 107 ? 12.306 -2.893 -1.963 1.00 84.31 107 PRO A CA 1
ATOM 841 C C . PRO A 1 107 ? 13.615 -3.276 -1.278 1.00 84.31 107 PRO A C 1
ATOM 843 O O . PRO A 1 107 ? 13.677 -4.292 -0.592 1.00 84.31 107 PRO A O 1
ATOM 846 N N . GLY A 1 108 ? 14.652 -2.450 -1.421 1.00 74.81 108 GLY A N 1
ATOM 847 C CA . GLY A 1 108 ? 15.923 -2.616 -0.704 1.00 74.81 108 GLY A CA 1
ATOM 848 C C . GLY A 1 108 ? 16.807 -3.786 -1.162 1.00 74.81 108 GLY A C 1
ATOM 849 O O . GLY A 1 108 ? 17.980 -3.822 -0.794 1.00 74.81 108 GLY A O 1
ATOM 850 N N . GLU A 1 109 ? 16.305 -4.705 -1.991 1.00 69.75 109 GLU A N 1
ATOM 851 C CA . GLU A 1 109 ? 17.119 -5.762 -2.591 1.00 69.75 109 GLU A CA 1
ATOM 852 C C . GLU A 1 109 ? 17.928 -5.231 -3.790 1.00 69.75 109 GLU A C 1
ATOM 854 O O . GLU A 1 109 ? 17.442 -4.475 -4.644 1.00 69.75 109 GLU A O 1
ATOM 859 N N . LYS A 1 110 ? 19.199 -5.640 -3.852 1.00 61.59 110 LYS A N 1
ATOM 860 C CA . LYS A 1 110 ? 20.054 -5.439 -5.030 1.00 61.59 110 LYS A CA 1
ATOM 861 C C . LYS A 1 110 ? 19.583 -6.375 -6.143 1.00 61.59 110 LYS A C 1
ATOM 863 O O . LYS A 1 110 ? 19.087 -7.463 -5.849 1.00 61.59 110 LYS A O 1
ATOM 868 N N . SER A 1 111 ? 19.719 -5.966 -7.405 1.00 60.72 111 SER A N 1
ATOM 869 C CA . SER A 1 111 ? 19.374 -6.864 -8.509 1.00 60.72 111 SER A CA 1
ATOM 870 C C . SER A 1 111 ? 20.247 -8.119 -8.425 1.00 60.72 111 SER A C 1
ATOM 872 O O . SER A 1 111 ? 21.435 -8.038 -8.116 1.00 60.72 111 SER A O 1
ATOM 874 N N . SER A 1 112 ? 19.686 -9.289 -8.737 1.00 59.44 112 SER A N 1
ATOM 875 C CA . SER A 1 112 ? 20.455 -10.540 -8.823 1.00 59.44 112 SER A CA 1
ATOM 876 C C . SER A 1 112 ? 21.557 -10.497 -9.891 1.00 59.44 112 SER A C 1
ATOM 878 O O . SER A 1 112 ? 22.447 -11.342 -9.890 1.00 59.44 112 SER A O 1
ATOM 880 N N . LEU A 1 113 ? 21.497 -9.519 -10.798 1.00 60.75 113 LEU A N 1
ATOM 881 C CA . LEU A 1 113 ? 22.474 -9.290 -11.858 1.00 60.75 113 LEU A CA 1
ATOM 882 C C . LEU A 1 113 ? 23.572 -8.293 -11.447 1.00 60.75 113 LEU A C 1
ATOM 884 O O . LEU A 1 113 ? 24.559 -8.143 -12.164 1.00 60.75 113 LEU A O 1
ATOM 888 N N . ASP A 1 114 ? 23.453 -7.668 -10.269 1.00 57.28 114 ASP A N 1
ATOM 889 C CA . ASP A 1 114 ? 24.480 -6.803 -9.681 1.00 57.28 114 ASP A CA 1
ATOM 890 C C . ASP A 1 114 ? 25.576 -7.657 -9.009 1.00 57.28 114 ASP A C 1
ATOM 892 O O . ASP A 1 114 ? 25.796 -7.600 -7.800 1.00 57.28 114 ASP A O 1
ATOM 896 N N . THR A 1 115 ? 26.288 -8.486 -9.779 1.00 50.34 115 THR A N 1
ATOM 897 C CA . THR A 1 115 ? 27.400 -9.324 -9.273 1.00 50.34 115 THR A CA 1
ATOM 898 C C . THR A 1 115 ? 28.732 -8.553 -9.159 1.00 50.34 115 THR A C 1
ATOM 900 O O . THR A 1 115 ? 29.803 -9.151 -9.101 1.00 50.34 115 THR A O 1
ATOM 903 N N . GLY A 1 116 ? 28.697 -7.216 -9.123 1.00 51.19 116 GLY A N 1
ATOM 904 C CA . GLY A 1 116 ? 29.882 -6.353 -9.040 1.00 51.19 116 GLY A CA 1
ATOM 905 C C . GLY A 1 116 ? 29.811 -5.354 -7.877 1.00 51.19 116 GLY A C 1
ATOM 906 O O . GLY A 1 116 ? 28.712 -5.001 -7.451 1.00 51.19 116 GLY A O 1
ATOM 907 N N . PRO A 1 117 ? 30.950 -4.845 -7.358 1.00 48.19 117 PRO A N 1
ATOM 908 C CA . PRO A 1 117 ? 30.954 -4.029 -6.142 1.00 48.19 117 PRO A CA 1
ATOM 909 C C . PRO A 1 117 ? 30.201 -2.693 -6.256 1.00 48.19 117 PRO A C 1
ATOM 911 O O . PRO A 1 117 ? 29.878 -2.110 -5.227 1.00 48.19 117 PRO A O 1
ATOM 914 N N . ILE A 1 118 ? 29.933 -2.177 -7.465 1.00 51.66 118 ILE A N 1
ATOM 915 C CA . ILE A 1 118 ? 29.337 -0.846 -7.679 1.00 51.66 118 ILE A CA 1
ATOM 916 C C . ILE A 1 118 ? 28.615 -0.778 -9.040 1.00 51.66 118 ILE A C 1
ATOM 918 O O . ILE A 1 118 ? 29.014 -0.013 -9.914 1.00 51.66 118 ILE A O 1
ATOM 922 N N . SER A 1 119 ? 27.561 -1.568 -9.260 1.00 53.06 119 SER A N 1
ATOM 923 C CA . SER A 1 119 ? 26.593 -1.207 -10.308 1.00 53.06 119 SER A CA 1
ATOM 924 C C . SER A 1 119 ? 25.380 -0.561 -9.635 1.00 53.06 119 SER A C 1
ATOM 926 O O . SER A 1 119 ? 24.710 -1.223 -8.840 1.00 53.06 119 SER A O 1
ATOM 928 N N . PRO A 1 120 ? 25.127 0.746 -9.833 1.00 60.69 120 PRO A N 1
ATOM 929 C CA . PRO A 1 120 ? 23.946 1.382 -9.277 1.00 60.69 120 PRO A CA 1
ATOM 930 C C . PRO A 1 120 ? 22.708 0.780 -9.943 1.00 60.69 120 PRO A C 1
ATOM 932 O O . PRO A 1 120 ? 22.545 0.855 -11.163 1.00 60.69 120 PRO A O 1
ATOM 935 N N . ARG A 1 121 ? 21.824 0.205 -9.123 1.00 70.88 121 ARG A N 1
ATOM 936 C CA . ARG A 1 121 ? 20.497 -0.261 -9.533 1.00 70.88 121 ARG A CA 1
ATOM 937 C C . ARG A 1 121 ? 19.826 0.782 -10.429 1.00 70.88 121 ARG A C 1
ATOM 939 O O . ARG A 1 121 ? 19.788 1.964 -10.079 1.00 70.88 121 ARG A O 1
ATOM 946 N N . SER A 1 122 ? 19.273 0.345 -11.565 1.00 82.38 122 SER A N 1
ATOM 947 C CA . SER A 1 122 ? 18.631 1.266 -12.509 1.00 82.38 122 SER A CA 1
ATOM 948 C C . SER A 1 122 ? 17.552 2.107 -11.802 1.00 82.38 122 SER A C 1
ATOM 950 O O . SER A 1 122 ? 16.674 1.531 -11.148 1.00 82.38 122 SER A O 1
ATOM 952 N N . PRO A 1 123 ? 17.554 3.446 -11.969 1.00 87.12 123 PRO A N 1
ATOM 953 C CA . PRO A 1 123 ? 16.552 4.352 -11.402 1.00 87.12 123 PRO A CA 1
ATOM 954 C C . PRO A 1 123 ? 15.100 3.899 -11.632 1.00 87.12 123 PRO A C 1
ATOM 956 O O . PRO A 1 123 ? 14.251 4.030 -10.751 1.00 87.12 123 PRO A O 1
ATOM 959 N N . CYS A 1 124 ? 14.827 3.314 -12.804 1.00 89.81 124 CYS A N 1
ATOM 960 C CA . CYS A 1 124 ? 13.509 2.801 -13.171 1.00 89.81 124 CYS A CA 1
ATOM 961 C C . CYS A 1 124 ? 13.058 1.658 -12.248 1.00 89.81 124 CYS A C 1
ATOM 963 O O . CYS A 1 124 ? 11.949 1.705 -11.721 1.00 89.81 124 CYS A O 1
ATOM 965 N N . PHE A 1 125 ? 13.923 0.677 -11.980 1.00 91.00 125 PHE A N 1
ATOM 966 C CA . PHE A 1 125 ? 13.580 -0.455 -11.116 1.00 91.00 125 PHE A CA 1
ATOM 967 C C . PHE A 1 125 ? 13.414 -0.032 -9.659 1.00 91.00 125 PHE A C 1
ATOM 969 O O . PHE A 1 125 ? 12.573 -0.579 -8.949 1.00 91.00 125 PHE A O 1
ATOM 976 N N . THR A 1 126 ? 14.181 0.950 -9.181 1.00 91.38 126 THR A N 1
ATOM 977 C CA . THR A 1 126 ? 13.977 1.521 -7.838 1.00 91.38 126 THR A CA 1
ATOM 978 C C . THR A 1 126 ? 12.601 2.172 -7.719 1.00 91.38 126 THR A C 1
ATOM 980 O O . THR A 1 126 ? 11.863 1.869 -6.783 1.00 91.38 126 THR A O 1
ATOM 983 N N . LEU A 1 127 ? 12.208 2.990 -8.703 1.00 92.56 127 LEU A N 1
ATOM 984 C CA . LEU A 1 127 ? 10.867 3.576 -8.745 1.00 92.56 127 LEU A CA 1
ATOM 985 C C . LEU A 1 127 ? 9.776 2.493 -8.787 1.00 92.56 127 LEU A C 1
ATOM 987 O O . LEU A 1 127 ? 8.826 2.551 -8.010 1.00 92.56 127 LEU A O 1
ATOM 991 N N . GLN A 1 128 ? 9.914 1.497 -9.665 1.00 94.38 128 GLN A N 1
ATOM 992 C CA . GLN A 1 128 ? 8.935 0.417 -9.818 1.00 94.38 128 GLN A CA 1
ATOM 993 C C . GLN A 1 128 ? 8.755 -0.398 -8.530 1.00 94.38 128 GLN A C 1
ATOM 995 O O . GLN A 1 128 ? 7.618 -0.633 -8.120 1.00 94.38 128 GLN A O 1
ATOM 1000 N N . ALA A 1 129 ? 9.850 -0.779 -7.865 1.00 94.50 129 ALA A N 1
ATOM 1001 C CA . ALA A 1 129 ? 9.797 -1.508 -6.598 1.00 94.50 129 ALA A CA 1
ATOM 1002 C C . ALA A 1 129 ? 9.116 -0.686 -5.494 1.00 94.50 129 ALA A C 1
ATOM 1004 O O . ALA A 1 129 ? 8.219 -1.189 -4.817 1.00 94.50 129 ALA A O 1
ATOM 1005 N N . ASN A 1 130 ? 9.471 0.596 -5.358 1.00 93.88 130 ASN A N 1
ATOM 1006 C CA . ASN A 1 130 ? 8.869 1.483 -4.361 1.00 93.88 130 ASN A CA 1
ATOM 1007 C C . ASN A 1 130 ? 7.364 1.668 -4.589 1.00 93.88 130 ASN A C 1
ATOM 1009 O O . ASN A 1 130 ? 6.570 1.559 -3.651 1.00 93.88 130 ASN A O 1
ATOM 1013 N N . VAL A 1 131 ? 6.956 1.918 -5.838 1.00 94.31 131 VAL A N 1
ATOM 1014 C CA . VAL A 1 131 ? 5.543 2.096 -6.198 1.00 94.31 131 VAL A CA 1
ATOM 1015 C C . VAL A 1 131 ? 4.752 0.813 -5.958 1.00 94.31 131 VAL A C 1
ATOM 1017 O O . VAL A 1 131 ? 3.664 0.869 -5.380 1.00 94.31 131 VAL A O 1
ATOM 1020 N N . LEU A 1 132 ? 5.279 -0.344 -6.372 1.00 96.00 132 LEU A N 1
ATOM 1021 C CA . LEU A 1 132 ? 4.604 -1.626 -6.175 1.00 96.00 132 LEU A CA 1
ATOM 1022 C C . LEU A 1 132 ? 4.458 -1.955 -4.687 1.00 96.00 132 LEU A C 1
ATOM 1024 O O . LEU A 1 132 ? 3.390 -2.383 -4.256 1.00 96.00 132 LEU A O 1
ATOM 1028 N N . TYR A 1 133 ? 5.493 -1.689 -3.893 1.00 96.75 133 TYR A N 1
ATOM 1029 C CA . TYR A 1 133 ? 5.466 -1.925 -2.456 1.00 96.75 133 TYR A CA 1
ATOM 1030 C C . TYR A 1 133 ? 4.467 -1.035 -1.721 1.00 96.75 133 TYR A C 1
ATOM 1032 O O . TYR A 1 133 ? 3.697 -1.533 -0.904 1.00 96.75 133 TYR A O 1
ATOM 1040 N N . CYS A 1 134 ? 4.393 0.255 -2.063 1.00 95.81 134 CYS A N 1
ATOM 1041 C CA . CYS A 1 134 ? 3.377 1.141 -1.494 1.00 95.81 134 CYS A CA 1
ATOM 1042 C C . CYS A 1 134 ? 1.958 0.651 -1.824 1.00 95.81 134 CYS A C 1
ATOM 1044 O O . CYS A 1 134 ? 1.100 0.615 -0.944 1.00 95.81 134 CYS A O 1
ATOM 1046 N N . ARG A 1 135 ? 1.714 0.209 -3.068 1.00 95.38 135 ARG A N 1
ATOM 1047 C CA . ARG A 1 135 ? 0.419 -0.372 -3.475 1.00 95.38 135 ARG A CA 1
ATOM 1048 C C . ARG A 1 135 ? 0.103 -1.658 -2.720 1.00 95.38 135 ARG A C 1
ATOM 1050 O O . ARG A 1 135 ? -1.038 -1.859 -2.314 1.00 95.38 135 ARG A O 1
ATOM 1057 N N . PHE A 1 136 ? 1.099 -2.513 -2.522 1.00 97.00 136 PHE A N 1
ATOM 1058 C CA . PHE A 1 136 ? 0.964 -3.747 -1.758 1.00 97.00 136 PHE A CA 1
ATOM 1059 C C . PHE A 1 136 ? 0.587 -3.469 -0.296 1.00 97.00 136 PHE A C 1
ATOM 1061 O O . PHE A 1 136 ? -0.409 -4.000 0.195 1.00 97.00 136 PHE A O 1
ATOM 1068 N N . LEU A 1 137 ? 1.326 -2.582 0.378 1.00 96.88 137 LEU A N 1
ATOM 1069 C CA . LEU A 1 137 ? 1.050 -2.190 1.762 1.00 96.88 137 LEU A CA 1
ATOM 1070 C C . LEU A 1 137 ? -0.331 -1.546 1.904 1.00 96.88 137 LEU A C 1
ATOM 1072 O O . LEU A 1 137 ? -1.072 -1.863 2.835 1.00 96.88 137 LEU A O 1
ATOM 1076 N N . TYR A 1 138 ? -0.712 -0.680 0.964 1.00 94.12 138 TYR A N 1
ATOM 1077 C CA . TYR A 1 138 ? -2.056 -0.114 0.928 1.00 94.12 138 TYR A CA 1
ATOM 1078 C C . TYR A 1 138 ? -3.133 -1.202 0.760 1.00 94.12 138 TYR A C 1
ATOM 1080 O O . TYR A 1 138 ? -4.106 -1.217 1.511 1.00 94.12 138 TYR A O 1
ATOM 1088 N N . THR A 1 139 ? -2.944 -2.152 -0.160 1.00 94.06 139 THR A N 1
ATOM 1089 C CA . THR A 1 139 ? -3.895 -3.256 -0.404 1.00 94.06 139 THR A CA 1
ATOM 1090 C C . THR A 1 139 ? -4.075 -4.119 0.847 1.00 94.06 139 THR A C 1
ATOM 1092 O O . THR A 1 139 ? -5.200 -4.430 1.235 1.00 94.06 139 THR A O 1
ATOM 1095 N N . ARG A 1 140 ? -2.982 -4.425 1.557 1.00 95.62 140 ARG A N 1
ATOM 1096 C CA . ARG A 1 140 ? -3.040 -5.115 2.854 1.00 95.62 140 ARG A CA 1
ATOM 1097 C C . ARG A 1 140 ? -3.728 -4.282 3.937 1.00 95.62 140 ARG A C 1
ATOM 1099 O O . ARG A 1 140 ? -4.478 -4.824 4.745 1.00 95.62 140 ARG A O 1
ATOM 1106 N N . THR A 1 141 ? -3.494 -2.972 3.959 1.00 91.75 141 THR A N 1
ATOM 1107 C CA . THR A 1 141 ? -4.163 -2.057 4.897 1.00 91.75 141 THR A CA 1
ATOM 1108 C C . THR A 1 141 ? -5.676 -2.085 4.676 1.00 91.75 141 THR A C 1
ATOM 1110 O O . THR A 1 141 ? -6.433 -2.187 5.638 1.00 91.75 141 THR A O 1
ATOM 1113 N N . LEU A 1 142 ? -6.116 -2.069 3.414 1.00 88.06 142 LEU A N 1
ATOM 1114 C CA . LEU A 1 142 ? -7.524 -2.172 3.041 1.00 88.06 142 LEU A CA 1
ATOM 1115 C C . LEU A 1 142 ? -8.131 -3.515 3.476 1.00 88.06 142 LEU A C 1
ATOM 1117 O O . LEU A 1 142 ? -9.166 -3.525 4.129 1.00 88.06 142 LEU A O 1
ATOM 1121 N N . LEU A 1 143 ? -7.449 -4.631 3.210 1.00 90.50 143 LEU A N 1
ATOM 1122 C CA . LEU A 1 143 ? -7.874 -5.968 3.634 1.00 90.50 143 LEU A CA 1
ATOM 1123 C C . LEU A 1 143 ? -8.109 -6.083 5.150 1.00 90.50 143 LEU A C 1
ATOM 1125 O O . LEU A 1 143 ? -9.082 -6.690 5.591 1.00 90.50 143 LEU A O 1
ATOM 1129 N N . LEU A 1 144 ? -7.202 -5.533 5.959 1.00 89.12 144 LEU A N 1
ATOM 1130 C CA . LEU A 1 144 ? -7.229 -5.705 7.415 1.00 89.12 144 LEU A CA 1
ATOM 1131 C C . LEU A 1 144 ? -8.153 -4.705 8.124 1.00 89.12 144 LEU A C 1
ATOM 1133 O O . LEU A 1 144 ? -8.545 -4.925 9.271 1.00 89.12 144 LEU A O 1
ATOM 1137 N N . ARG A 1 145 ? -8.527 -3.612 7.455 1.00 85.06 145 ARG A N 1
ATOM 1138 C CA . ARG A 1 145 ? -9.335 -2.538 8.041 1.00 85.06 145 ARG A CA 1
ATOM 1139 C C . ARG A 1 145 ? -10.695 -3.005 8.592 1.00 85.06 145 ARG A C 1
ATOM 1141 O O . ARG A 1 145 ? -11.019 -2.586 9.701 1.00 85.06 145 ARG A O 1
ATOM 1148 N N . PRO A 1 146 ? -11.481 -3.878 7.931 1.00 81.62 146 PRO A N 1
ATOM 1149 C CA . PRO A 1 146 ? -12.741 -4.383 8.489 1.00 81.62 146 PRO A CA 1
ATOM 1150 C C . PRO A 1 146 ? -12.578 -5.140 9.816 1.00 81.62 146 PRO A C 1
ATOM 1152 O O . PRO A 1 146 ? -13.477 -5.101 10.663 1.00 81.62 146 PRO A O 1
ATOM 1155 N N . ILE A 1 147 ? -11.426 -5.789 10.034 1.00 80.75 147 ILE A N 1
ATOM 1156 C CA . ILE A 1 147 ? -11.136 -6.471 11.302 1.00 80.75 147 ILE A CA 1
ATOM 1157 C C . ILE A 1 147 ? -11.000 -5.454 12.432 1.00 80.75 147 ILE A C 1
ATOM 1159 O O . ILE A 1 147 ? -11.576 -5.678 13.489 1.00 80.75 147 ILE A O 1
ATOM 1163 N N . LEU A 1 148 ? -10.329 -4.317 12.212 1.00 77.00 148 LEU A N 1
ATOM 1164 C CA . LEU A 1 148 ? -10.217 -3.258 13.228 1.00 77.00 148 LEU A CA 1
ATOM 1165 C C . LEU A 1 148 ? -11.591 -2.745 13.682 1.00 77.00 148 LEU A C 1
ATOM 1167 O O . LEU A 1 148 ? -11.814 -2.544 14.874 1.00 77.00 148 LEU A O 1
ATOM 1171 N N . LEU A 1 149 ? -12.524 -2.573 12.742 1.00 74.00 149 LEU A N 1
ATOM 1172 C CA . LEU A 1 149 ? -13.874 -2.089 13.052 1.00 74.00 149 LEU A CA 1
ATOM 1173 C C . LEU A 1 149 ? -14.680 -3.125 13.848 1.00 74.00 149 LEU A C 1
ATOM 1175 O O . LEU A 1 149 ? -15.427 -2.775 14.760 1.00 74.00 149 LEU A O 1
ATOM 1179 N N . THR A 1 150 ? -14.500 -4.409 13.533 1.00 72.06 150 THR A N 1
ATOM 1180 C CA . THR A 1 150 ? -15.163 -5.511 14.246 1.00 72.06 150 THR A CA 1
ATOM 1181 C C . THR A 1 150 ? -14.533 -5.751 15.619 1.00 72.06 150 THR A C 1
ATOM 1183 O O . THR A 1 150 ? -15.244 -6.014 16.587 1.00 72.06 150 THR A O 1
ATOM 1186 N N . ALA A 1 151 ? -13.213 -5.580 15.734 1.00 71.06 151 ALA A N 1
ATOM 1187 C CA . ALA A 1 151 ? -12.469 -5.724 16.977 1.00 71.06 151 ALA A CA 1
ATOM 1188 C C . ALA A 1 151 ? -13.003 -4.792 18.065 1.00 71.06 151 ALA A C 1
ATOM 1190 O O . ALA A 1 151 ? -13.156 -5.230 19.195 1.00 71.06 151 ALA A O 1
ATOM 1191 N N . LYS A 1 152 ? -13.376 -3.547 17.735 1.00 65.06 152 LYS A N 1
ATOM 1192 C CA . LYS A 1 152 ? -13.979 -2.619 18.709 1.00 65.06 152 LYS A CA 1
ATOM 1193 C C . LYS A 1 152 ? -15.240 -3.203 19.362 1.00 65.06 152 LYS A C 1
ATOM 1195 O O . LYS A 1 152 ? -15.418 -3.064 20.565 1.00 65.06 152 LYS A O 1
ATOM 1200 N N . LYS A 1 153 ? -16.097 -3.877 18.584 1.00 65.25 153 LYS A N 1
ATOM 1201 C CA . LYS A 1 153 ? -17.322 -4.514 19.099 1.00 65.25 153 LYS A CA 1
ATOM 1202 C C . LYS A 1 153 ? -16.990 -5.712 19.991 1.00 65.25 153 LYS A C 1
ATOM 1204 O O . LYS A 1 153 ? -17.521 -5.815 21.087 1.00 65.25 153 LYS A O 1
ATOM 1209 N N . LEU A 1 154 ? -16.079 -6.573 19.537 1.00 63.66 154 LEU A N 1
ATOM 1210 C CA . LEU A 1 154 ? -15.686 -7.784 20.264 1.00 63.66 154 LEU A CA 1
ATOM 1211 C C . LEU A 1 154 ? -14.900 -7.488 21.551 1.00 63.66 154 LEU A C 1
ATOM 1213 O O . LEU A 1 154 ? -15.047 -8.215 22.528 1.00 63.66 154 LEU A O 1
ATOM 1217 N N . LEU A 1 155 ? -14.080 -6.435 21.554 1.00 62.41 155 LEU A N 1
ATOM 1218 C CA . LEU A 1 155 ? -13.302 -6.012 22.720 1.00 62.41 155 LEU A CA 1
ATOM 1219 C C . LE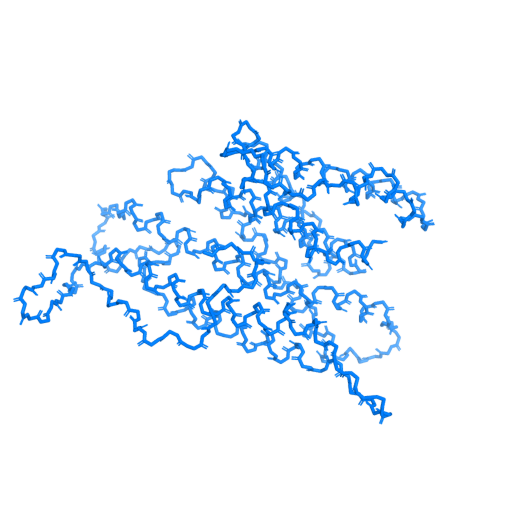U A 1 155 ? -14.193 -5.365 23.788 1.00 62.41 155 LEU A C 1
ATOM 1221 O O . LEU A 1 155 ? -14.043 -5.701 24.956 1.00 62.41 155 LEU A O 1
ATOM 1225 N N . ARG A 1 156 ? -15.189 -4.562 23.390 1.00 62.69 156 ARG A N 1
ATOM 1226 C CA . ARG A 1 156 ? -16.151 -3.947 24.322 1.00 62.69 156 ARG A CA 1
ATOM 1227 C C . ARG A 1 156 ? -16.978 -4.967 25.099 1.00 62.69 156 ARG A C 1
ATOM 1229 O O . ARG A 1 156 ? -17.291 -4.771 26.271 1.00 62.69 156 ARG A O 1
ATOM 1236 N N . ASP A 1 157 ? -17.358 -6.054 24.436 1.00 58.25 157 ASP A N 1
ATOM 1237 C CA . ASP A 1 157 ? -18.183 -7.099 25.040 1.00 58.25 157 ASP A CA 1
ATOM 1238 C C . ASP A 1 157 ? -17.338 -8.087 25.885 1.00 58.25 157 ASP A C 1
ATOM 1240 O O . ASP A 1 157 ? -17.887 -8.932 26.600 1.00 58.25 157 ASP A O 1
ATOM 1244 N N . TYR A 1 158 ? -16.001 -7.970 25.854 1.00 56.16 158 TYR A N 1
ATOM 1245 C CA . TYR A 1 158 ? -15.080 -8.820 26.605 1.00 56.16 158 TYR A CA 1
ATOM 1246 C C . TYR A 1 158 ? -14.998 -8.397 28.080 1.00 56.16 158 TYR A C 1
ATOM 1248 O O . TYR A 1 158 ? -14.478 -7.340 28.434 1.00 56.16 158 TYR A O 1
ATOM 1256 N N . ARG A 1 159 ? -15.470 -9.268 28.982 1.00 55.31 159 ARG A N 1
ATOM 1257 C CA . ARG A 1 159 ? -15.267 -9.114 30.430 1.00 55.31 159 ARG A CA 1
ATOM 1258 C C . ARG A 1 159 ? -13.956 -9.795 30.849 1.00 55.31 159 ARG A C 1
ATOM 1260 O O . ARG A 1 159 ? -13.869 -11.015 30.725 1.00 55.31 159 ARG A O 1
ATOM 1267 N N . PRO A 1 160 ? -12.985 -9.076 31.441 1.00 54.91 160 PRO A N 1
ATOM 1268 C CA . PRO A 1 160 ? -11.662 -9.610 31.795 1.00 54.91 160 PRO A CA 1
ATOM 1269 C C . PRO A 1 160 ? -11.642 -10.677 32.910 1.00 54.91 160 PRO A C 1
ATOM 1271 O O . PRO A 1 160 ? -10.567 -11.124 33.290 1.00 54.91 160 PRO A O 1
ATOM 1274 N N . ASN A 1 161 ? -12.802 -11.114 33.416 1.00 51.09 161 ASN A N 1
ATOM 1275 C CA . ASN A 1 161 ? -12.924 -12.100 34.499 1.00 51.09 161 ASN A CA 1
ATOM 1276 C C . ASN A 1 161 ? -13.202 -13.542 34.026 1.00 51.09 161 ASN A C 1
ATOM 1278 O O . ASN A 1 161 ? -13.475 -14.401 34.861 1.00 51.09 161 ASN A O 1
ATOM 1282 N N . ALA A 1 162 ? -13.164 -13.829 32.722 1.00 53.78 162 ALA A N 1
ATOM 1283 C CA . ALA A 1 162 ? -13.175 -15.203 32.218 1.00 53.78 162 ALA A CA 1
ATOM 1284 C C . ALA A 1 162 ? -11.729 -15.627 31.919 1.00 53.78 162 ALA A C 1
ATOM 1286 O O . ALA A 1 162 ? -11.086 -15.044 31.053 1.00 53.78 162 ALA A O 1
ATOM 1287 N N . GLU A 1 163 ? -11.213 -16.616 32.650 1.00 52.16 163 GLU A N 1
ATOM 1288 C CA . GLU A 1 163 ? -9.801 -17.045 32.650 1.00 52.16 163 GLU A CA 1
ATOM 1289 C C . GLU A 1 163 ? -9.291 -17.645 31.319 1.00 52.16 163 GLU A C 1
ATOM 1291 O O . GLU A 1 163 ? -8.128 -18.031 31.223 1.00 52.16 163 GLU A O 1
ATOM 1296 N N . GLU A 1 164 ? -10.103 -17.666 30.259 1.00 55.75 164 GLU A N 1
ATOM 1297 C CA . GLU A 1 164 ? -9.709 -18.145 28.934 1.00 55.75 164 GLU A CA 1
ATOM 1298 C C . GLU A 1 164 ? -10.022 -17.096 27.859 1.00 55.75 164 GLU A C 1
ATOM 1300 O O . GLU A 1 164 ? -11.161 -16.915 27.420 1.00 55.75 164 GLU A O 1
ATOM 1305 N N . THR A 1 165 ? -8.985 -16.398 27.393 1.00 62.06 165 THR A N 1
ATOM 1306 C CA . THR A 1 165 ? -9.062 -15.576 26.184 1.00 62.06 165 THR A CA 1
ATOM 1307 C C . THR A 1 165 ? -9.351 -16.479 24.981 1.00 62.06 165 THR A C 1
ATOM 1309 O O . THR A 1 165 ? -8.512 -17.288 24.579 1.00 62.06 165 THR A O 1
ATOM 1312 N N . SER A 1 166 ? -10.534 -16.324 24.377 1.00 76.44 166 SER A N 1
ATOM 1313 C CA . SER A 1 166 ? -10.931 -17.063 23.168 1.00 76.44 166 SER A CA 1
ATOM 1314 C C . SER A 1 166 ? -9.854 -16.982 22.075 1.00 76.44 166 SER A C 1
ATOM 1316 O O . SER A 1 166 ? -9.217 -15.943 21.874 1.00 76.44 166 SER A O 1
ATOM 1318 N N . LEU A 1 167 ? -9.654 -18.070 21.325 1.00 81.31 167 LEU A N 1
ATOM 1319 C CA . LEU A 1 167 ? -8.758 -18.096 20.162 1.00 81.31 167 LEU A CA 1
ATOM 1320 C C . LEU A 1 167 ? -9.088 -16.966 19.173 1.00 81.31 167 LEU A C 1
ATOM 1322 O O . LEU A 1 167 ? -8.183 -16.316 18.652 1.00 81.31 167 LEU A O 1
ATOM 1326 N N . GLU A 1 168 ? -10.378 -16.696 18.968 1.00 79.19 168 GLU A N 1
ATOM 1327 C CA . GLU A 1 168 ? -10.865 -15.619 18.104 1.00 79.19 168 GLU A CA 1
ATOM 1328 C C . GLU A 1 168 ? -10.321 -14.252 18.541 1.00 79.19 168 GLU A C 1
ATOM 1330 O O . GLU A 1 168 ? -9.814 -13.492 17.717 1.00 79.19 168 GLU A O 1
ATOM 1335 N N . HIS A 1 169 ? -10.317 -13.980 19.848 1.00 79.81 169 HIS A N 1
ATOM 1336 C CA . HIS A 1 169 ? -9.795 -12.739 20.415 1.00 79.81 169 HIS A CA 1
ATOM 1337 C C . HIS A 1 169 ? -8.298 -12.558 20.117 1.00 79.81 169 HIS A C 1
ATOM 1339 O O . HIS A 1 169 ? -7.869 -11.491 19.676 1.00 79.81 169 HIS A O 1
ATOM 1345 N N . HIS A 1 170 ? -7.490 -13.612 20.275 1.00 83.06 170 HIS A N 1
ATOM 1346 C CA . HIS A 1 170 ? -6.063 -13.552 19.944 1.00 83.06 170 HIS A CA 1
ATOM 1347 C C . HIS A 1 170 ? -5.810 -13.329 18.453 1.00 83.06 170 HIS A C 1
ATOM 1349 O O . HIS A 1 170 ? -4.926 -12.548 18.091 1.00 83.06 170 HIS A O 1
ATOM 1355 N N . VAL A 1 171 ? -6.573 -14.000 17.587 1.00 85.75 171 VAL A N 1
ATOM 1356 C CA . VAL A 1 171 ? -6.448 -13.840 16.134 1.00 85.75 171 VAL A CA 1
ATOM 1357 C C . VAL A 1 171 ? -6.793 -12.407 15.730 1.00 85.75 171 VAL A C 1
ATOM 1359 O O . VAL A 1 171 ? -6.027 -11.783 14.993 1.00 85.75 171 VAL A O 1
ATOM 1362 N N . VAL A 1 172 ? -7.882 -11.853 16.267 1.00 84.44 172 VAL A N 1
ATOM 1363 C CA . VAL A 1 172 ? -8.290 -10.464 16.025 1.00 84.44 172 VAL A CA 1
ATOM 1364 C C . VAL A 1 172 ? -7.221 -9.485 16.511 1.00 84.44 172 VAL A C 1
ATOM 1366 O O . VAL A 1 172 ? -6.791 -8.634 15.736 1.00 84.44 172 VAL A O 1
ATOM 1369 N N . LEU A 1 173 ? -6.703 -9.636 17.735 1.00 84.44 173 LEU A N 1
ATOM 1370 C CA . LEU A 1 173 ? -5.627 -8.778 18.247 1.00 84.44 173 LEU A CA 1
ATOM 1371 C C . LEU A 1 173 ? -4.369 -8.825 17.369 1.00 84.44 173 LEU A C 1
ATOM 1373 O O . LEU A 1 173 ? -3.765 -7.787 17.081 1.00 84.44 173 LEU A O 1
ATOM 1377 N N . LYS A 1 174 ? -3.967 -10.016 16.908 1.00 88.00 174 LYS A N 1
ATOM 1378 C CA . LYS A 1 174 ? -2.820 -10.160 16.000 1.00 88.00 174 LYS A CA 1
ATOM 1379 C C . LYS A 1 174 ? -3.083 -9.520 14.639 1.00 88.00 174 LYS A C 1
ATOM 1381 O O . LYS A 1 174 ? -2.181 -8.865 14.118 1.00 88.00 174 LYS A O 1
ATOM 1386 N N . ALA A 1 175 ? -4.293 -9.634 14.099 1.00 88.56 175 ALA A N 1
ATOM 1387 C CA . ALA A 1 175 ? -4.684 -8.961 12.865 1.00 88.56 175 ALA A CA 1
ATOM 1388 C C . ALA A 1 175 ? -4.687 -7.426 13.016 1.00 88.56 175 ALA A C 1
ATOM 1390 O O . ALA A 1 175 ? -4.174 -6.729 12.141 1.00 88.56 175 ALA A O 1
ATOM 1391 N N . CYS A 1 176 ? -5.162 -6.892 14.146 1.00 88.12 176 CYS A N 1
ATOM 1392 C CA . CYS A 1 176 ? -5.095 -5.462 14.459 1.00 88.12 176 CYS A CA 1
ATOM 1393 C C . CYS A 1 176 ? -3.644 -4.963 14.542 1.00 88.12 176 CYS A C 1
ATOM 1395 O O . CYS A 1 176 ? -3.304 -3.943 13.943 1.00 88.12 176 CYS A O 1
ATOM 1397 N N . SER A 1 177 ? -2.767 -5.708 15.226 1.00 90.75 177 SER A N 1
ATOM 1398 C CA . SER A 1 177 ? -1.332 -5.393 15.298 1.00 90.75 177 SER A CA 1
ATOM 1399 C C . SER A 1 177 ? -0.670 -5.432 13.918 1.00 90.75 177 SER A C 1
ATOM 1401 O O . SER A 1 177 ? 0.108 -4.541 13.578 1.00 90.75 177 SER A O 1
ATOM 1403 N N . LEU A 1 178 ? -1.013 -6.417 13.082 1.00 93.06 178 LEU A N 1
ATOM 1404 C CA . LEU A 1 178 ? -0.533 -6.488 11.703 1.00 93.06 178 LEU A CA 1
ATOM 1405 C C . LEU A 1 178 ? -1.013 -5.290 10.871 1.00 93.06 178 LEU A C 1
ATOM 1407 O O . LEU A 1 178 ? -0.229 -4.734 10.102 1.00 93.06 178 LEU A O 1
ATOM 1411 N N . CYS A 1 179 ? -2.267 -4.865 11.041 1.00 92.69 179 CYS A N 1
ATOM 1412 C CA . CYS A 1 179 ? -2.814 -3.692 10.362 1.00 92.69 179 CYS A CA 1
ATOM 1413 C C . CYS A 1 179 ? -2.070 -2.414 10.770 1.00 92.69 179 CYS A C 1
ATOM 1415 O O . CYS A 1 179 ? -1.626 -1.668 9.898 1.00 92.69 179 CYS A O 1
ATOM 1417 N N . SER A 1 180 ? -1.843 -2.226 12.077 1.00 92.75 180 SER A N 1
ATOM 1418 C CA . SER A 1 180 ? -1.044 -1.124 12.629 1.00 92.75 180 SER A CA 1
ATOM 1419 C C . SER A 1 180 ? 0.339 -1.059 11.985 1.00 92.75 180 SER A C 1
ATOM 1421 O O . SER A 1 180 ? 0.698 -0.066 11.353 1.00 92.75 180 SER A O 1
ATOM 1423 N N . LYS A 1 181 ? 1.084 -2.170 12.046 1.00 94.69 181 LYS A N 1
ATOM 1424 C CA . LYS A 1 181 ? 2.433 -2.268 11.477 1.00 94.69 181 LYS A CA 1
ATOM 1425 C C . LYS A 1 181 ? 2.440 -2.005 9.976 1.00 94.69 181 LYS A C 1
ATOM 1427 O O . LYS A 1 181 ? 3.323 -1.316 9.479 1.00 94.69 181 LYS A O 1
ATOM 1432 N N . THR A 1 182 ? 1.452 -2.524 9.247 1.00 96.44 182 THR A N 1
ATOM 1433 C CA . THR A 1 182 ? 1.328 -2.295 7.800 1.00 96.44 182 THR A CA 1
ATOM 1434 C C . THR A 1 182 ? 1.107 -0.810 7.494 1.00 96.44 182 THR A C 1
ATOM 1436 O O . THR A 1 182 ? 1.773 -0.268 6.612 1.00 96.44 182 THR A O 1
ATOM 1439 N N . ALA A 1 183 ? 0.233 -0.131 8.245 1.00 95.56 183 ALA A N 1
ATOM 1440 C CA . ALA A 1 183 ? -0.018 1.300 8.091 1.00 95.56 183 ALA A CA 1
ATOM 1441 C C . ALA A 1 183 ? 1.232 2.138 8.411 1.00 95.56 183 ALA A C 1
ATOM 1443 O O . ALA A 1 183 ? 1.585 3.032 7.644 1.00 95.56 183 ALA A O 1
ATOM 1444 N N . GLN A 1 184 ? 1.951 1.811 9.487 1.00 96.44 184 GLN A N 1
ATOM 1445 C CA . GLN A 1 184 ? 3.214 2.464 9.846 1.00 96.44 184 GLN A CA 1
ATOM 1446 C C . GLN A 1 184 ? 4.287 2.263 8.768 1.00 96.44 184 GLN A C 1
ATOM 1448 O O . GLN A 1 184 ? 4.933 3.221 8.352 1.00 96.44 184 GLN A O 1
ATOM 1453 N N . LEU A 1 185 ? 4.448 1.038 8.254 1.00 97.00 185 LEU A N 1
ATOM 1454 C CA . LEU A 1 185 ? 5.374 0.747 7.154 1.00 97.00 185 LEU A CA 1
ATOM 1455 C C . LEU A 1 185 ? 5.026 1.535 5.889 1.00 97.00 185 LEU A C 1
ATOM 1457 O O . LEU A 1 185 ? 5.932 2.016 5.207 1.00 97.00 185 LEU A O 1
ATOM 1461 N N . LEU A 1 186 ? 3.736 1.697 5.585 1.00 97.12 186 LEU A N 1
ATOM 1462 C CA . LEU A 1 186 ? 3.281 2.497 4.450 1.00 97.12 186 LEU A CA 1
ATOM 1463 C C . LEU A 1 186 ? 3.658 3.967 4.641 1.00 97.12 186 LEU A C 1
ATOM 1465 O O . LEU A 1 186 ? 4.275 4.553 3.756 1.00 97.12 186 LEU A O 1
ATOM 1469 N N . ILE A 1 187 ? 3.361 4.538 5.810 1.00 97.38 187 ILE A N 1
ATOM 1470 C CA . ILE A 1 187 ? 3.716 5.922 6.153 1.00 97.38 187 ILE A CA 1
ATOM 1471 C C . ILE A 1 187 ? 5.224 6.137 6.045 1.00 97.38 187 ILE A C 1
ATOM 1473 O O . ILE A 1 187 ? 5.661 7.091 5.406 1.00 97.38 187 ILE A O 1
ATOM 1477 N N . ASN A 1 188 ? 6.018 5.230 6.613 1.00 96.62 188 ASN A N 1
ATOM 1478 C CA . ASN A 1 188 ? 7.474 5.305 6.578 1.00 96.62 188 ASN A CA 1
ATOM 1479 C C . ASN A 1 188 ? 7.993 5.247 5.138 1.00 96.62 188 ASN A C 1
ATOM 1481 O O . ASN A 1 188 ? 8.753 6.116 4.731 1.00 96.62 188 ASN A O 1
ATOM 1485 N N . SER A 1 189 ? 7.491 4.310 4.329 1.00 95.38 189 SER A N 1
ATOM 1486 C CA . SER A 1 189 ? 7.891 4.172 2.922 1.00 95.38 189 SER A CA 1
ATOM 1487 C C . SER A 1 189 ? 7.585 5.427 2.097 1.00 95.38 189 SER A C 1
ATOM 1489 O O . SER A 1 189 ? 8.375 5.805 1.228 1.00 95.38 189 SER A O 1
ATOM 1491 N N . LEU A 1 190 ? 6.453 6.087 2.364 1.00 96.12 190 LEU A N 1
ATOM 1492 C CA . LEU A 1 190 ? 6.080 7.347 1.718 1.00 96.12 190 LEU A CA 1
ATOM 1493 C C . LEU A 1 190 ? 6.951 8.514 2.198 1.00 96.12 190 LEU A C 1
ATOM 1495 O O . LEU A 1 190 ? 7.409 9.305 1.375 1.00 96.12 190 LEU A O 1
ATOM 1499 N N . PHE A 1 191 ? 7.188 8.611 3.508 1.00 96.62 191 PHE A N 1
ATOM 1500 C CA . PHE A 1 191 ? 7.972 9.681 4.121 1.00 96.62 191 PHE A CA 1
ATOM 1501 C C . PHE A 1 191 ? 9.443 9.629 3.691 1.00 96.62 191 PHE A C 1
ATOM 1503 O O . PHE A 1 191 ? 9.988 10.634 3.238 1.00 96.62 191 PHE A O 1
ATOM 1510 N N . ASP A 1 192 ? 10.059 8.447 3.744 1.00 93.62 192 ASP A N 1
ATOM 1511 C CA . ASP A 1 192 ? 11.472 8.240 3.407 1.00 93.62 192 ASP A CA 1
ATOM 1512 C C . ASP A 1 192 ? 11.765 8.579 1.932 1.00 93.62 192 ASP A C 1
ATOM 1514 O O . ASP A 1 192 ? 12.871 8.983 1.577 1.00 93.62 192 ASP A O 1
ATOM 1518 N N . ASN A 1 193 ? 10.755 8.473 1.060 1.00 90.50 193 ASN A N 1
ATOM 1519 C CA . ASN A 1 193 ? 10.853 8.822 -0.357 1.00 90.50 193 ASN A CA 1
ATOM 1520 C C . ASN A 1 193 ? 10.247 10.194 -0.702 1.00 90.50 193 ASN A C 1
ATOM 1522 O O . ASN A 1 193 ? 10.216 10.549 -1.877 1.00 90.50 193 ASN A O 1
ATOM 1526 N N . LEU A 1 194 ? 9.787 10.994 0.266 1.00 90.88 194 LEU A N 1
ATOM 1527 C CA . LEU A 1 194 ? 8.979 12.198 0.012 1.00 90.88 194 LEU A CA 1
ATOM 1528 C C . LEU A 1 194 ? 9.650 13.196 -0.948 1.00 90.88 194 LEU A C 1
ATOM 1530 O O . LEU A 1 194 ? 9.004 13.728 -1.853 1.00 90.88 194 LEU A O 1
ATOM 1534 N N . GLN A 1 195 ? 10.956 13.412 -0.781 1.00 89.69 195 GLN A N 1
ATOM 1535 C CA . GLN A 1 195 ? 11.773 14.306 -1.614 1.00 89.69 195 GLN A CA 1
ATOM 1536 C C . GLN A 1 195 ? 12.546 13.569 -2.721 1.00 89.69 195 GLN A C 1
ATOM 1538 O O . GLN A 1 195 ? 13.264 14.191 -3.501 1.00 89.69 195 GLN A O 1
ATOM 1543 N N . SER A 1 196 ? 12.405 12.246 -2.801 1.00 88.94 196 SER A N 1
ATOM 1544 C CA . SER A 1 196 ? 13.087 11.406 -3.781 1.00 88.94 196 SER A CA 1
ATOM 1545 C C . SER A 1 196 ? 12.375 11.430 -5.134 1.00 88.94 196 SER A C 1
ATOM 1547 O O . SER A 1 196 ? 11.154 11.567 -5.219 1.00 88.94 196 SER A O 1
ATOM 1549 N N . VAL A 1 197 ? 13.131 11.208 -6.211 1.00 86.88 197 VAL A N 1
ATOM 1550 C CA . VAL A 1 197 ? 12.573 10.944 -7.549 1.00 86.88 197 VAL A CA 1
ATOM 1551 C C . VAL A 1 197 ? 11.916 9.558 -7.646 1.00 86.88 197 VAL A C 1
ATOM 1553 O O . VAL A 1 197 ? 11.161 9.299 -8.577 1.00 86.88 197 VAL A O 1
ATOM 1556 N N . PHE A 1 198 ? 12.154 8.677 -6.667 1.00 87.69 198 PHE A N 1
ATOM 1557 C CA . PHE A 1 198 ? 11.639 7.302 -6.608 1.00 87.69 198 PHE A CA 1
ATOM 1558 C C . PHE A 1 198 ? 10.320 7.169 -5.830 1.00 87.69 198 PHE A C 1
ATOM 1560 O O . PHE A 1 198 ? 10.047 6.127 -5.230 1.00 87.69 198 PHE A O 1
ATOM 1567 N N . ARG A 1 199 ? 9.519 8.238 -5.798 1.00 87.56 199 ARG A N 1
ATOM 1568 C CA . ARG A 1 199 ? 8.266 8.324 -5.039 1.00 87.56 199 ARG A CA 1
ATOM 1569 C C . ARG A 1 199 ? 7.037 7.945 -5.860 1.00 87.56 199 ARG A C 1
ATOM 1571 O O . ARG A 1 199 ? 7.033 8.037 -7.086 1.00 87.56 199 ARG A O 1
ATOM 1578 N N . CYS A 1 200 ? 5.957 7.593 -5.164 1.00 87.81 200 CYS A N 1
ATOM 1579 C CA . CYS A 1 200 ? 4.629 7.531 -5.775 1.00 87.81 200 CYS A CA 1
ATOM 1580 C C . CYS A 1 200 ? 4.208 8.913 -6.306 1.00 87.81 200 CYS A C 1
ATOM 1582 O O . CYS A 1 200 ? 4.710 9.948 -5.860 1.00 87.81 200 CYS A O 1
ATOM 1584 N N . SER A 1 201 ? 3.257 8.953 -7.244 1.00 89.31 201 SER A N 1
ATOM 1585 C CA . SER A 1 201 ? 2.659 10.230 -7.650 1.00 89.31 201 SER A CA 1
ATOM 1586 C C . SER A 1 201 ? 2.035 10.926 -6.437 1.00 89.31 201 SER A C 1
ATOM 1588 O O . SER A 1 201 ? 1.512 10.266 -5.538 1.00 89.31 201 SER A O 1
ATOM 1590 N N . GLY A 1 202 ? 2.052 12.263 -6.417 1.00 88.19 202 GLY A N 1
ATOM 1591 C CA . GLY A 1 202 ? 1.607 13.019 -5.241 1.00 88.19 202 GLY A CA 1
ATOM 1592 C C . GLY A 1 202 ? 0.185 12.667 -4.794 1.00 88.19 202 GLY A C 1
ATOM 1593 O O . GLY A 1 202 ? -0.072 12.546 -3.603 1.00 88.19 202 GLY A O 1
ATOM 1594 N N . TRP A 1 203 ? -0.729 12.421 -5.736 1.00 85.25 203 TRP A N 1
ATOM 1595 C CA . TRP A 1 203 ? -2.103 12.044 -5.405 1.00 85.25 203 TRP A CA 1
ATOM 1596 C C . TRP A 1 203 ? -2.195 10.670 -4.725 1.00 85.25 203 TRP A C 1
ATOM 1598 O O . TRP A 1 203 ? -2.932 10.540 -3.751 1.00 85.25 203 TRP A O 1
ATOM 1608 N N . TYR A 1 204 ? -1.410 9.674 -5.163 1.00 87.31 204 TYR A N 1
ATOM 1609 C CA . TYR A 1 204 ? -1.327 8.380 -4.477 1.00 87.31 204 TYR A CA 1
ATOM 1610 C C . TYR A 1 204 ? -0.685 8.530 -3.101 1.00 87.31 204 TYR A C 1
ATOM 1612 O O . TYR A 1 204 ? -1.155 7.920 -2.149 1.00 87.31 204 TYR A O 1
ATOM 1620 N N . THR A 1 205 ? 0.351 9.361 -2.975 1.00 92.31 205 THR A N 1
ATOM 1621 C CA . THR A 1 205 ? 1.009 9.626 -1.692 1.00 92.31 205 THR A CA 1
ATOM 1622 C C . THR A 1 205 ? 0.034 10.215 -0.674 1.00 92.31 205 THR A C 1
ATOM 1624 O O . THR A 1 205 ? -0.075 9.694 0.432 1.00 92.31 205 THR A O 1
ATOM 1627 N N . VAL A 1 206 ? -0.724 11.251 -1.052 1.00 90.56 206 VAL A N 1
ATOM 1628 C CA . VAL A 1 206 ? -1.750 11.866 -0.190 1.00 90.56 206 VAL A CA 1
ATOM 1629 C C . VAL A 1 206 ? -2.835 10.850 0.171 1.00 90.56 206 VAL A C 1
ATOM 1631 O O . VAL A 1 206 ? -3.201 10.730 1.339 1.00 90.56 206 VAL A O 1
ATOM 1634 N N . TYR A 1 207 ? -3.310 10.084 -0.812 1.00 86.88 207 TYR A N 1
ATOM 1635 C CA . TYR A 1 207 ? -4.334 9.061 -0.616 1.00 86.88 207 TYR A CA 1
ATOM 1636 C C . TYR A 1 207 ? -3.899 7.963 0.366 1.00 86.88 207 TYR A C 1
ATOM 1638 O O . TYR A 1 207 ? -4.594 7.670 1.339 1.00 86.88 207 TYR A O 1
ATOM 1646 N N . PHE A 1 208 ? -2.722 7.378 0.143 1.00 91.62 208 PHE A N 1
ATOM 1647 C CA . PHE A 1 208 ? -2.168 6.320 0.985 1.00 91.62 208 PHE A CA 1
ATOM 1648 C C . PHE A 1 208 ? -1.838 6.820 2.393 1.00 91.62 208 PHE A C 1
ATOM 1650 O O . PHE A 1 208 ? -2.141 6.122 3.360 1.00 91.62 208 PHE A O 1
ATOM 1657 N N . ALA A 1 209 ? -1.281 8.029 2.524 1.00 94.50 209 ALA A N 1
ATOM 1658 C CA . ALA A 1 209 ? -0.991 8.632 3.823 1.00 94.50 209 ALA A CA 1
ATOM 1659 C C . ALA A 1 209 ? -2.272 8.858 4.636 1.00 94.50 209 ALA A C 1
ATOM 1661 O O . ALA A 1 209 ? -2.331 8.490 5.809 1.00 94.50 209 ALA A O 1
ATOM 1662 N N . PHE A 1 210 ? -3.322 9.394 4.006 1.00 90.38 210 PHE A N 1
ATOM 1663 C CA . PHE A 1 210 ? -4.607 9.589 4.670 1.00 90.38 210 PHE A CA 1
ATOM 1664 C C . PHE A 1 210 ? -5.246 8.251 5.067 1.00 90.38 210 PHE A C 1
ATOM 1666 O O . PHE A 1 210 ? -5.667 8.087 6.209 1.00 90.38 210 PHE A O 1
ATOM 1673 N N . ALA A 1 211 ? -5.242 7.252 4.177 1.00 87.75 211 ALA A N 1
ATOM 1674 C CA . ALA A 1 211 ? -5.742 5.913 4.494 1.00 87.75 211 ALA A CA 1
ATOM 1675 C C . ALA A 1 211 ? -5.018 5.281 5.695 1.00 87.75 211 ALA A C 1
ATOM 1677 O O . ALA A 1 211 ? -5.671 4.787 6.615 1.00 87.75 211 ALA A O 1
ATOM 1678 N N . ALA A 1 212 ? -3.687 5.346 5.731 1.00 92.31 212 ALA A N 1
ATOM 1679 C CA . ALA A 1 212 ? -2.903 4.833 6.848 1.00 92.31 212 ALA A CA 1
ATOM 1680 C C . ALA A 1 212 ? -3.194 5.589 8.158 1.00 92.31 212 ALA A C 1
ATOM 1682 O O . ALA A 1 212 ? -3.352 4.964 9.205 1.00 92.31 212 ALA A O 1
ATOM 1683 N N . ALA A 1 213 ? -3.356 6.915 8.108 1.00 91.62 213 ALA A N 1
ATOM 1684 C CA . ALA A 1 213 ? -3.719 7.699 9.287 1.00 91.62 213 ALA A CA 1
ATOM 1685 C C . ALA A 1 213 ? -5.097 7.341 9.849 1.00 91.62 213 ALA A C 1
ATOM 1687 O O . ALA A 1 213 ? -5.242 7.248 11.065 1.00 91.62 213 ALA A O 1
ATOM 1688 N N . THR A 1 214 ? -6.092 7.063 8.998 1.00 86.12 214 THR A N 1
ATOM 1689 C CA . THR A 1 214 ? -7.407 6.606 9.487 1.00 86.12 214 THR A CA 1
ATOM 1690 C C . THR A 1 214 ? -7.310 5.289 10.260 1.00 86.12 214 THR A C 1
ATOM 1692 O O . THR A 1 214 ? -8.006 5.111 11.256 1.00 86.12 214 THR A O 1
ATOM 1695 N N . VAL A 1 215 ? -6.403 4.390 9.864 1.00 87.75 215 VAL A N 1
ATOM 1696 C CA . VAL A 1 215 ? -6.133 3.147 10.599 1.00 87.75 215 VAL A CA 1
ATOM 1697 C C . VAL A 1 215 ? -5.505 3.434 11.962 1.00 87.75 215 VAL A C 1
ATOM 1699 O O . VAL A 1 215 ? -5.964 2.882 12.961 1.00 87.75 215 VAL A O 1
ATOM 1702 N N . LEU A 1 216 ? -4.520 4.335 12.029 1.00 88.62 216 LEU A N 1
ATOM 1703 C CA . LEU A 1 216 ? -3.913 4.745 13.300 1.00 88.62 216 LEU A CA 1
ATOM 1704 C C . LEU A 1 216 ? -4.947 5.366 14.249 1.00 88.62 216 LEU A C 1
ATOM 1706 O O . LEU A 1 216 ? -4.964 5.042 15.435 1.00 88.62 216 LEU A O 1
ATOM 1710 N N . ILE A 1 217 ? -5.850 6.199 13.727 1.00 85.31 217 ILE A N 1
ATOM 1711 C CA . ILE A 1 217 ? -6.978 6.758 14.482 1.00 85.31 217 ILE A CA 1
ATOM 1712 C C . ILE A 1 217 ? -7.875 5.642 15.029 1.00 85.31 217 ILE A C 1
ATOM 1714 O O . ILE A 1 217 ? -8.166 5.626 16.223 1.00 85.31 217 ILE A O 1
ATOM 1718 N N . CYS A 1 218 ? -8.269 4.677 14.193 1.00 80.75 218 CYS A N 1
ATOM 1719 C CA . CYS A 1 218 ? -9.109 3.556 14.624 1.00 80.75 218 CYS A CA 1
ATOM 1720 C C . CYS A 1 218 ? -8.456 2.754 15.759 1.00 80.75 218 CYS A C 1
ATOM 1722 O O . CYS A 1 218 ? -9.126 2.387 16.720 1.00 80.75 218 CYS A O 1
ATOM 1724 N N . ILE A 1 219 ? -7.144 2.516 15.676 1.00 81.81 219 ILE A N 1
ATOM 1725 C CA . ILE A 1 219 ? -6.386 1.823 16.726 1.00 81.81 219 ILE A CA 1
ATOM 1726 C C . ILE A 1 219 ? -6.381 2.638 18.021 1.00 81.81 219 ILE A C 1
ATOM 1728 O O . ILE A 1 219 ? -6.572 2.079 19.097 1.00 81.81 219 ILE A O 1
ATOM 1732 N N . ARG A 1 220 ? -6.217 3.961 17.940 1.00 80.12 220 ARG A N 1
ATOM 1733 C CA . ARG A 1 220 ? -6.250 4.840 19.117 1.00 80.12 220 ARG A CA 1
ATOM 1734 C C . ARG A 1 220 ? -7.611 4.927 19.792 1.00 80.12 220 ARG A C 1
ATOM 1736 O O . ARG A 1 220 ? -7.654 5.168 20.991 1.00 80.12 220 ARG A O 1
ATOM 1743 N N . LEU A 1 221 ? -8.687 4.752 19.033 1.00 74.44 221 LEU A N 1
ATOM 1744 C CA . LEU A 1 221 ? -10.056 4.695 19.547 1.00 74.44 221 LEU A CA 1
ATOM 1745 C C . LEU A 1 221 ? -10.447 3.303 20.074 1.00 74.44 221 LEU A C 1
ATOM 1747 O O . LEU A 1 221 ? -11.562 3.135 20.564 1.00 74.44 221 LEU A O 1
ATOM 1751 N N . SER A 1 222 ? -9.579 2.296 19.936 1.00 70.75 222 SER A N 1
ATOM 1752 C CA . SER A 1 222 ? -9.816 0.966 20.504 1.00 70.75 222 SER A CA 1
ATOM 1753 C C . SER A 1 222 ? -9.526 0.945 22.008 1.00 70.75 222 SER A C 1
ATOM 1755 O O . SER A 1 222 ? -8.757 1.763 22.503 1.00 70.75 222 SER A O 1
ATOM 1757 N N . GLU A 1 223 ? -10.126 0.001 22.737 1.00 60.19 223 GLU A N 1
ATOM 1758 C CA . GLU A 1 223 ? -10.029 -0.085 24.206 1.00 60.19 223 GLU A CA 1
ATOM 1759 C C . GLU A 1 223 ? -8.641 -0.522 24.710 1.00 60.19 223 GLU A C 1
ATOM 1761 O O . GLU A 1 223 ? -8.282 -0.263 25.857 1.00 60.19 223 GLU A O 1
ATOM 1766 N N . THR A 1 224 ? -7.817 -1.132 23.850 1.00 62.84 224 THR A N 1
ATOM 1767 C CA . THR A 1 224 ? -6.471 -1.625 24.194 1.00 62.84 224 THR A CA 1
ATOM 1768 C C . THR A 1 224 ? -5.393 -1.059 23.259 1.00 62.84 224 THR A C 1
ATOM 1770 O O . THR A 1 224 ? -4.678 -1.827 22.602 1.00 62.84 224 THR A O 1
ATOM 1773 N N . PRO A 1 225 ? -5.237 0.276 23.162 1.00 59.72 225 PRO A N 1
ATOM 1774 C CA . PRO A 1 225 ? -4.346 0.879 22.177 1.00 59.72 225 PRO A CA 1
ATOM 1775 C C . PRO A 1 225 ? -2.887 0.495 22.450 1.00 59.72 225 PRO A C 1
ATOM 1777 O O . PRO A 1 225 ? -2.185 0.092 21.525 1.00 59.72 225 PRO A O 1
ATOM 1780 N N . GLY A 1 226 ? -2.466 0.487 23.723 1.00 63.00 226 GLY A N 1
ATOM 1781 C CA . GLY A 1 226 ? -1.091 0.175 24.135 1.00 63.00 226 GLY A CA 1
ATOM 1782 C C . GLY A 1 226 ? -0.636 -1.262 23.856 1.00 63.00 226 GLY A C 1
ATOM 1783 O O . GLY A 1 226 ? 0.562 -1.524 23.808 1.00 63.00 226 GLY A O 1
ATOM 1784 N N . THR A 1 227 ? -1.564 -2.196 23.629 1.00 71.06 227 THR A N 1
ATOM 1785 C CA . THR A 1 227 ? -1.238 -3.573 23.218 1.00 71.06 227 THR A CA 1
ATOM 1786 C C . THR A 1 227 ? -0.989 -3.676 21.709 1.00 71.06 227 THR A C 1
ATOM 1788 O O . THR A 1 227 ? -0.306 -4.593 21.253 1.00 71.06 227 THR A O 1
ATOM 1791 N N . ILE A 1 228 ? -1.548 -2.752 20.922 1.00 77.19 228 ILE A N 1
ATOM 1792 C CA . ILE A 1 228 ? -1.542 -2.792 19.453 1.00 77.19 228 ILE A CA 1
ATOM 1793 C C . ILE A 1 228 ? -0.468 -1.861 18.872 1.00 77.19 228 ILE A C 1
ATOM 1795 O O . ILE A 1 228 ? 0.188 -2.229 17.895 1.00 77.19 228 ILE A O 1
ATOM 1799 N N . CYS A 1 229 ? -0.303 -0.672 19.453 1.00 81.88 229 CYS A N 1
ATOM 1800 C CA . CYS A 1 229 ? 0.633 0.369 19.034 1.00 81.88 229 CYS A CA 1
ATOM 1801 C C . CYS A 1 229 ? 1.081 1.168 20.260 1.00 81.88 229 CYS A C 1
ATOM 1803 O O . CYS A 1 229 ? 0.243 1.600 21.054 1.00 81.88 229 CYS A O 1
ATOM 1805 N N . THR A 1 230 ? 2.382 1.414 20.407 1.00 86.19 230 THR A N 1
ATOM 1806 C CA . THR A 1 230 ? 2.847 2.292 21.490 1.00 86.19 230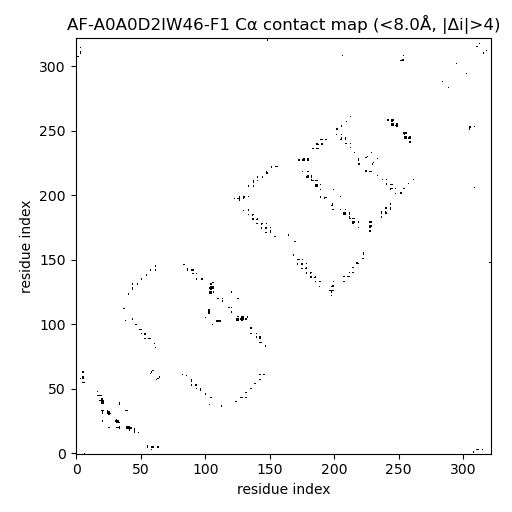 THR A CA 1
ATOM 1807 C C . THR A 1 230 ? 2.504 3.752 21.185 1.00 86.19 230 THR A C 1
ATOM 1809 O O . THR A 1 230 ? 2.310 4.134 20.026 1.00 86.19 230 THR A O 1
ATOM 1812 N N . GLU A 1 231 ? 2.425 4.590 22.223 1.00 85.38 231 GLU A N 1
ATOM 1813 C CA . GLU A 1 231 ? 2.183 6.027 22.041 1.00 85.38 231 GLU A CA 1
ATOM 1814 C C . GLU A 1 231 ? 3.301 6.675 21.215 1.00 85.38 231 GLU A C 1
ATOM 1816 O O . GLU A 1 231 ? 3.028 7.469 20.320 1.00 85.38 231 GLU A O 1
ATOM 1821 N N . GLU A 1 232 ? 4.554 6.290 21.461 1.00 88.56 232 GLU A N 1
ATOM 1822 C CA . GLU A 1 232 ? 5.721 6.807 20.741 1.00 88.56 232 GLU A CA 1
ATOM 1823 C C . GLU A 1 232 ? 5.659 6.473 19.244 1.00 88.56 232 GLU A C 1
ATOM 1825 O O . GLU A 1 232 ? 5.806 7.357 18.399 1.00 88.56 232 GLU A O 1
ATOM 1830 N N . GLU A 1 233 ? 5.370 5.214 18.901 1.00 89.12 233 GLU A N 1
ATOM 1831 C CA . GLU A 1 233 ? 5.209 4.778 17.510 1.00 89.12 233 GLU A CA 1
ATOM 1832 C C . GLU A 1 233 ? 4.059 5.508 16.807 1.00 89.12 233 GLU A C 1
ATOM 1834 O O . GLU A 1 233 ? 4.168 5.869 15.627 1.00 89.12 233 GLU A O 1
ATOM 1839 N N . PHE A 1 234 ? 2.956 5.742 17.527 1.00 89.88 234 PHE A N 1
ATOM 1840 C CA . PHE A 1 234 ? 1.831 6.509 17.013 1.00 89.88 234 PHE A CA 1
ATOM 1841 C C . PHE A 1 234 ? 2.238 7.954 16.719 1.00 89.88 234 PHE A C 1
ATOM 1843 O O . PHE A 1 234 ? 1.977 8.424 15.613 1.00 89.88 234 PHE A O 1
ATOM 1850 N N . GLN A 1 235 ? 2.892 8.644 17.659 1.00 91.69 235 GLN A N 1
ATOM 1851 C CA . GLN A 1 235 ? 3.285 10.047 17.485 1.00 91.69 235 GLN A CA 1
ATOM 1852 C C . GLN A 1 235 ? 4.263 10.219 16.319 1.00 91.69 235 GLN A C 1
ATOM 1854 O O . GLN A 1 235 ? 4.048 11.071 15.459 1.00 91.69 235 GLN A O 1
ATOM 1859 N N . ILE A 1 236 ? 5.267 9.343 16.208 1.00 94.69 236 ILE A N 1
ATOM 1860 C CA . ILE A 1 236 ? 6.208 9.353 15.077 1.00 94.69 236 ILE A CA 1
ATOM 1861 C C . ILE A 1 236 ? 5.460 9.195 13.748 1.00 94.69 236 ILE A C 1
ATOM 1863 O O . ILE A 1 236 ? 5.715 9.925 12.788 1.00 94.69 236 ILE A O 1
ATOM 1867 N N . SER A 1 237 ? 4.533 8.240 13.679 1.00 95.19 237 SER A N 1
ATOM 1868 C CA . SER A 1 237 ? 3.769 7.975 12.457 1.00 95.19 237 SER A CA 1
ATOM 1869 C C . SER A 1 237 ? 2.814 9.124 12.125 1.00 95.19 237 SER A C 1
ATOM 1871 O O . SER A 1 237 ? 2.659 9.485 10.959 1.00 95.19 237 SER A O 1
ATOM 1873 N N . TRP A 1 238 ? 2.208 9.730 13.145 1.00 94.06 238 TRP A N 1
ATOM 1874 C CA . TRP A 1 238 ? 1.326 10.880 13.011 1.00 94.06 238 TRP A CA 1
ATOM 1875 C C . TRP A 1 238 ? 2.059 12.090 12.433 1.00 94.06 238 TRP A C 1
ATOM 1877 O O . TRP A 1 238 ? 1.629 12.650 11.423 1.00 94.06 238 TRP A O 1
ATOM 1887 N N . ASP A 1 239 ? 3.198 12.458 13.019 1.00 96.19 239 ASP A N 1
ATOM 1888 C CA . ASP A 1 239 ? 3.990 13.602 12.570 1.00 96.19 239 ASP A CA 1
ATOM 1889 C C . ASP A 1 239 ? 4.481 13.410 11.129 1.00 96.19 239 ASP A C 1
ATOM 1891 O O . ASP A 1 239 ? 4.423 14.339 10.317 1.00 96.19 239 ASP A O 1
ATOM 1895 N N . ARG A 1 240 ? 4.869 12.178 10.763 1.00 97.50 240 ARG A N 1
ATOM 1896 C CA . ARG A 1 240 ? 5.222 11.819 9.380 1.00 97.50 240 ARG A CA 1
ATOM 1897 C C . ARG A 1 240 ? 4.052 12.012 8.419 1.00 97.50 240 ARG A C 1
ATOM 1899 O O . ARG A 1 240 ? 4.252 12.580 7.346 1.00 97.50 240 ARG A O 1
ATOM 1906 N N . VAL A 1 241 ? 2.838 11.587 8.779 1.00 96.62 241 VAL A N 1
ATOM 1907 C CA . VAL A 1 241 ? 1.654 11.804 7.929 1.00 96.62 241 VAL A CA 1
ATOM 1908 C C . VAL A 1 241 ? 1.383 13.288 7.735 1.00 96.62 241 VAL A C 1
ATOM 1910 O O . VAL A 1 241 ? 1.200 13.725 6.598 1.00 96.62 241 VAL A O 1
ATOM 1913 N N . ILE A 1 242 ? 1.366 14.073 8.814 1.00 95.94 242 ILE A N 1
ATOM 1914 C CA . ILE A 1 242 ? 1.109 15.512 8.716 1.00 95.94 242 ILE A CA 1
ATOM 1915 C C . ILE A 1 242 ? 2.167 16.177 7.831 1.00 95.94 242 ILE A C 1
ATOM 1917 O O . ILE A 1 242 ? 1.813 16.954 6.946 1.00 95.94 242 ILE A O 1
ATOM 1921 N N . ALA A 1 243 ? 3.443 15.813 7.980 1.00 97.00 243 ALA A N 1
ATOM 1922 C CA . ALA A 1 243 ? 4.517 16.314 7.129 1.00 97.00 243 ALA A CA 1
ATOM 1923 C C . ALA A 1 243 ? 4.319 15.959 5.642 1.00 97.00 243 ALA A C 1
ATOM 1925 O O . ALA A 1 243 ? 4.465 16.833 4.785 1.00 97.00 243 ALA A O 1
ATOM 1926 N N . ILE A 1 244 ? 3.931 14.716 5.325 1.00 96.25 244 ILE A N 1
ATOM 1927 C CA . ILE A 1 244 ? 3.615 14.289 3.950 1.00 96.25 244 ILE A CA 1
ATOM 1928 C C . ILE A 1 244 ? 2.481 15.138 3.366 1.00 96.25 244 ILE A C 1
ATOM 1930 O O . ILE A 1 244 ? 2.586 15.644 2.247 1.00 96.25 244 ILE A O 1
ATOM 1934 N N . LEU A 1 245 ? 1.383 15.294 4.106 1.00 94.62 245 LEU A N 1
ATOM 1935 C CA . LEU A 1 245 ? 0.207 16.012 3.619 1.00 94.62 245 LEU A CA 1
ATOM 1936 C C . LEU A 1 245 ? 0.495 17.508 3.439 1.00 94.62 245 LEU A C 1
ATOM 1938 O O . LEU A 1 245 ? 0.143 18.073 2.405 1.00 94.62 245 LEU A O 1
ATOM 1942 N N . ARG A 1 246 ? 1.201 18.135 4.387 1.00 95.50 246 ARG A N 1
ATOM 1943 C CA . ARG A 1 246 ? 1.637 19.538 4.285 1.00 95.50 246 ARG A CA 1
ATOM 1944 C C . ARG A 1 246 ? 2.574 19.762 3.099 1.00 95.50 246 ARG A C 1
ATOM 1946 O O . ARG A 1 246 ? 2.429 20.756 2.395 1.00 95.50 246 ARG A O 1
ATOM 1953 N N . TYR A 1 247 ? 3.478 18.821 2.823 1.00 95.31 247 TYR A N 1
ATOM 1954 C CA . TYR A 1 247 ? 4.356 18.885 1.652 1.00 95.31 247 TYR A CA 1
ATOM 1955 C C . TYR A 1 247 ? 3.569 18.905 0.329 1.00 95.31 247 TYR A C 1
ATOM 1957 O O . TYR A 1 247 ? 3.948 19.604 -0.610 1.00 95.31 247 TYR A O 1
ATOM 1965 N N . HIS A 1 248 ? 2.455 18.173 0.253 1.00 91.88 248 HIS A N 1
ATOM 1966 C CA . HIS A 1 248 ? 1.609 18.110 -0.942 1.00 91.88 248 HIS A CA 1
ATOM 1967 C C . HIS A 1 248 ? 0.500 19.174 -1.000 1.00 91.88 248 HIS A C 1
ATOM 1969 O O . HIS A 1 248 ? -0.126 19.331 -2.050 1.00 91.88 248 HIS A O 1
ATOM 1975 N N . GLU A 1 249 ? 0.286 19.941 0.071 1.00 91.00 249 GLU A N 1
ATOM 1976 C CA . GLU A 1 249 ? -0.743 20.984 0.170 1.00 91.00 249 GLU A CA 1
ATOM 1977 C C . GLU A 1 249 ? -0.733 22.005 -0.986 1.00 91.00 249 GLU A C 1
ATOM 1979 O O . GLU A 1 249 ? -1.810 22.307 -1.506 1.00 91.00 249 GLU A O 1
ATOM 1984 N N . PRO A 1 250 ? 0.431 22.509 -1.457 1.00 90.75 250 PRO A N 1
ATOM 1985 C CA . PRO A 1 250 ? 0.463 23.497 -2.538 1.00 90.75 250 PRO A CA 1
ATOM 1986 C C . PRO A 1 250 ? 0.001 22.942 -3.891 1.00 90.75 250 PRO A C 1
ATOM 1988 O O . PRO A 1 250 ? -0.386 23.706 -4.769 1.00 90.75 250 PRO A O 1
ATOM 1991 N N . GLN A 1 251 ? 0.084 21.623 -4.078 1.00 86.81 251 GLN A N 1
ATOM 1992 C CA . GLN A 1 251 ? -0.144 20.956 -5.363 1.00 86.81 251 GLN A CA 1
ATOM 1993 C C . GLN A 1 251 ? -1.465 20.180 -5.395 1.00 86.81 251 GLN A C 1
ATOM 1995 O O . GLN A 1 251 ? -1.984 19.895 -6.472 1.00 86.81 251 GLN A O 1
ATOM 2000 N N . ILE A 1 252 ? -1.992 19.791 -4.230 1.00 86.38 252 ILE A N 1
ATOM 2001 C CA . ILE A 1 252 ? -3.111 18.856 -4.104 1.00 86.38 252 ILE A CA 1
ATOM 2002 C C . ILE A 1 252 ? -4.099 19.389 -3.066 1.00 86.38 252 ILE A C 1
ATOM 2004 O O . ILE A 1 252 ? -3.863 19.323 -1.861 1.00 86.38 252 ILE A O 1
ATOM 2008 N N . GLN A 1 253 ? -5.255 19.870 -3.533 1.00 81.19 253 GLN A N 1
ATOM 2009 C CA . GLN A 1 253 ? -6.281 20.481 -2.679 1.00 81.19 253 GLN A CA 1
ATOM 2010 C C . GLN A 1 253 ? -6.790 19.539 -1.575 1.00 81.19 253 GLN A C 1
ATOM 2012 O O . GLN A 1 253 ? -7.033 19.973 -0.447 1.00 81.19 253 GLN A O 1
ATOM 2017 N N . SER A 1 254 ? -6.932 18.246 -1.872 1.00 80.62 254 SER A N 1
ATOM 2018 C CA . SER A 1 254 ? -7.370 17.244 -0.895 1.00 80.62 254 SER A CA 1
ATOM 2019 C C . SER A 1 254 ? -6.362 17.023 0.235 1.00 80.62 254 SER A C 1
ATOM 2021 O O . SER A 1 254 ? -6.775 16.634 1.323 1.00 80.62 254 SER A O 1
ATOM 2023 N N . ALA A 1 255 ? -5.078 17.348 0.046 1.00 86.44 255 ALA A N 1
ATOM 2024 C CA . ALA A 1 255 ? -4.087 17.274 1.115 1.00 86.44 255 ALA A CA 1
ATOM 2025 C C . ALA A 1 255 ? -4.373 18.306 2.217 1.00 86.44 255 ALA A C 1
ATOM 2027 O O . ALA A 1 255 ? -4.348 17.958 3.394 1.00 86.44 255 ALA A O 1
ATOM 2028 N N . ARG A 1 256 ? -4.758 19.539 1.847 1.00 86.88 256 ARG A N 1
ATOM 2029 C CA . ARG A 1 256 ? -5.183 20.571 2.813 1.00 86.88 256 ARG A CA 1
ATOM 2030 C C . ARG A 1 256 ? -6.352 20.087 3.664 1.00 86.88 256 ARG A C 1
ATOM 2032 O O . ARG A 1 256 ? -6.317 20.196 4.886 1.00 86.88 256 ARG A O 1
ATOM 2039 N N . ARG A 1 257 ? -7.378 19.537 3.010 1.00 83.06 257 ARG A N 1
ATOM 2040 C CA . ARG A 1 257 ? -8.573 19.021 3.691 1.00 83.06 257 ARG A CA 1
ATOM 2041 C C . ARG A 1 257 ? -8.240 17.830 4.591 1.00 83.06 257 ARG A C 1
ATOM 2043 O O . ARG A 1 257 ? -8.715 17.776 5.718 1.00 83.06 257 ARG A O 1
ATOM 2050 N N . ALA A 1 258 ? -7.392 16.911 4.126 1.00 84.81 258 ALA A N 1
ATOM 2051 C CA . ALA A 1 258 ? -6.925 15.781 4.926 1.00 84.81 258 ALA A CA 1
ATOM 2052 C C . ALA A 1 258 ? -6.248 16.251 6.222 1.00 84.81 258 ALA A C 1
ATOM 2054 O O . ALA A 1 258 ? -6.547 15.718 7.285 1.00 84.81 258 ALA A O 1
ATOM 2055 N N . VAL A 1 259 ? -5.399 17.285 6.159 1.00 89.06 259 VAL A N 1
ATOM 2056 C CA . VAL A 1 259 ? -4.778 17.840 7.369 1.00 89.06 259 VAL A CA 1
ATOM 2057 C C . VAL A 1 259 ? -5.818 18.418 8.325 1.00 89.06 259 VAL A C 1
ATOM 2059 O O . VAL A 1 259 ? -5.761 18.113 9.510 1.00 89.06 259 VAL A O 1
ATOM 2062 N N . GLN A 1 260 ? -6.789 19.189 7.828 1.00 86.81 260 GLN A N 1
ATOM 2063 C CA . GLN A 1 260 ? -7.843 19.769 8.671 1.00 86.81 260 GLN A CA 1
ATOM 2064 C C . GLN A 1 260 ? -8.630 18.693 9.435 1.00 86.81 260 GLN A C 1
ATOM 2066 O O . GLN A 1 260 ? -8.858 18.842 10.633 1.00 86.81 260 GLN A O 1
ATOM 2071 N N . ILE A 1 261 ? -8.991 17.591 8.765 1.00 85.75 261 ILE A N 1
ATOM 2072 C CA . ILE A 1 261 ? -9.703 16.458 9.382 1.00 85.75 261 ILE A CA 1
ATOM 2073 C C . ILE A 1 261 ? -8.835 15.758 10.437 1.00 85.75 261 ILE A C 1
ATOM 2075 O O . ILE A 1 261 ? -9.311 15.404 11.513 1.00 85.75 261 ILE A O 1
ATOM 2079 N N . LEU A 1 262 ? -7.552 15.533 10.144 1.00 87.69 262 LEU A N 1
ATOM 2080 C CA . LEU A 1 262 ? -6.656 14.866 11.089 1.00 87.69 262 LEU A CA 1
ATOM 2081 C C . LEU A 1 262 ? -6.370 15.754 12.309 1.00 87.69 262 LEU A C 1
ATOM 2083 O O . LEU A 1 262 ? -6.373 15.281 13.446 1.00 87.69 262 LEU A O 1
ATOM 2087 N N . GLU A 1 263 ? -6.153 17.051 12.101 1.00 87.50 263 GLU A N 1
ATOM 2088 C CA . GLU A 1 263 ? -5.937 18.005 13.186 1.00 87.50 263 GLU A CA 1
ATOM 2089 C C . GLU A 1 263 ? -7.185 18.145 14.060 1.00 87.50 263 GLU A C 1
ATOM 2091 O O . GLU A 1 263 ? -7.043 18.105 15.283 1.00 87.50 263 GLU A O 1
ATOM 2096 N N . SER A 1 264 ? -8.395 18.241 13.493 1.00 84.38 264 SER A N 1
ATOM 2097 C CA . SER A 1 264 ? -9.623 18.296 14.300 1.00 84.38 264 SER A CA 1
ATOM 2098 C C . SER A 1 264 ? -9.752 17.066 15.200 1.00 84.38 264 SER A C 1
ATOM 2100 O O . SER A 1 264 ? -9.972 17.215 16.403 1.00 84.38 264 SER A O 1
ATOM 2102 N N . PHE A 1 265 ? -9.479 15.867 14.674 1.00 81.69 265 PHE A N 1
ATOM 2103 C CA . PHE A 1 265 ? -9.461 14.639 15.467 1.00 81.69 265 PHE A CA 1
ATOM 2104 C C . PHE A 1 265 ? -8.494 14.722 16.664 1.00 81.69 265 PHE A C 1
ATOM 2106 O O . PHE A 1 265 ? -8.867 14.407 17.795 1.00 81.69 265 PHE A O 1
ATOM 2113 N N . ARG A 1 266 ? -7.265 15.206 16.452 1.00 81.31 266 ARG A N 1
ATOM 2114 C CA . ARG A 1 266 ? -6.252 15.348 17.516 1.00 81.31 266 ARG A CA 1
ATOM 2115 C C . ARG A 1 266 ? -6.656 16.361 18.595 1.00 81.31 266 ARG A C 1
ATOM 2117 O O . ARG A 1 266 ? -6.418 16.122 19.783 1.00 81.31 266 ARG A O 1
ATOM 2124 N N . HIS A 1 267 ? -7.300 17.463 18.211 1.00 79.06 267 HIS A N 1
ATOM 2125 C CA . HIS A 1 267 ? -7.846 18.432 19.169 1.00 79.06 267 HIS A CA 1
ATOM 2126 C C . HIS A 1 267 ? -8.986 17.818 19.991 1.00 79.06 267 HIS A C 1
ATOM 2128 O O . HIS A 1 267 ? -8.993 17.945 21.216 1.00 79.06 267 HIS A O 1
ATOM 2134 N N . HIS A 1 268 ? -9.904 17.089 19.349 1.00 72.38 268 HIS A N 1
ATOM 2135 C CA . HIS A 1 268 ? -10.985 16.392 20.046 1.00 72.38 268 HIS A CA 1
ATOM 2136 C C . HIS A 1 268 ? -10.465 15.326 21.007 1.00 72.38 268 HIS A C 1
ATOM 2138 O O . HIS A 1 268 ? -10.958 15.244 22.124 1.00 72.38 268 HIS A O 1
ATOM 2144 N N . GLN A 1 269 ? -9.430 14.571 20.643 1.00 69.88 269 GLN A N 1
ATOM 2145 C CA . GLN A 1 269 ? -8.834 13.569 21.528 1.00 69.88 269 GLN A CA 1
ATOM 2146 C C . GLN A 1 269 ? -8.211 14.204 22.785 1.00 69.88 269 GLN A C 1
ATOM 2148 O O . GLN A 1 269 ? -8.389 13.705 23.896 1.00 69.88 269 GLN A O 1
ATOM 2153 N N . THR A 1 270 ? -7.545 15.352 22.625 1.00 66.62 270 THR A N 1
ATOM 2154 C CA . THR A 1 270 ? -6.954 16.110 23.743 1.00 66.62 270 THR A CA 1
ATOM 2155 C C . THR A 1 270 ? -8.032 16.686 24.675 1.00 66.62 270 THR A C 1
ATOM 2157 O O . THR A 1 270 ? -7.833 16.765 25.887 1.00 66.62 270 THR A O 1
ATOM 2160 N N . ASN A 1 271 ? -9.193 17.052 24.122 1.00 60.53 271 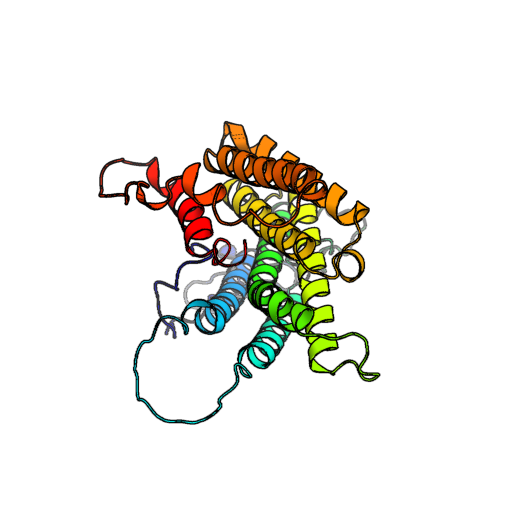ASN A N 1
ATOM 2161 C CA . ASN A 1 271 ? -10.322 17.603 24.874 1.00 60.53 271 ASN A CA 1
ATOM 2162 C C . ASN A 1 271 ? -11.218 16.519 25.503 1.00 60.53 271 ASN A C 1
ATOM 2164 O O . ASN A 1 271 ? -11.701 16.705 26.617 1.00 60.53 271 ASN A O 1
ATOM 2168 N N . SER A 1 272 ? -11.404 15.375 24.838 1.00 53.38 272 SER A N 1
ATOM 2169 C CA . SER A 1 272 ? -12.201 14.240 25.329 1.00 53.38 272 SER A CA 1
ATOM 2170 C C . SER A 1 272 ? -11.543 13.543 26.519 1.00 53.38 272 SER A C 1
ATOM 2172 O O . SER A 1 272 ? -12.245 12.978 27.346 1.00 53.38 272 SER A O 1
ATOM 2174 N N . ALA A 1 273 ? -10.224 13.678 26.697 1.00 49.62 273 ALA A N 1
ATOM 2175 C CA . ALA A 1 273 ? -9.537 13.288 27.930 1.00 49.62 273 ALA A CA 1
ATOM 2176 C C . ALA A 1 273 ? -9.992 14.085 29.181 1.00 49.62 273 ALA A C 1
ATOM 2178 O O . ALA A 1 273 ? -9.488 13.835 30.276 1.00 49.62 273 ALA A O 1
ATOM 2179 N N . LYS A 1 274 ? -10.913 15.058 29.042 1.00 40.97 274 LYS A N 1
ATOM 2180 C CA . LYS A 1 274 ? -11.464 15.864 30.145 1.00 40.97 274 LYS A CA 1
ATOM 2181 C C . LYS A 1 274 ? -12.975 15.718 30.375 1.00 40.97 274 LYS A C 1
ATOM 2183 O O . LYS A 1 274 ? -13.418 16.141 31.437 1.00 40.97 274 LYS A O 1
ATOM 2188 N N . VAL A 1 275 ? -13.760 15.144 29.456 1.00 35.88 275 VAL A N 1
ATOM 2189 C CA . VAL A 1 275 ? -15.214 14.925 29.626 1.00 35.88 275 VAL A CA 1
ATOM 2190 C C . VAL A 1 275 ? -15.655 13.746 28.751 1.00 35.88 275 VAL A C 1
ATOM 2192 O O . VAL A 1 275 ? -15.535 13.815 27.528 1.00 35.88 275 VAL A O 1
ATOM 2195 N N . ASP A 1 276 ? -16.188 12.692 29.371 1.00 38.72 276 ASP A N 1
ATOM 2196 C CA . ASP A 1 276 ? -16.792 11.553 28.673 1.00 38.72 276 ASP A CA 1
ATOM 2197 C C . ASP A 1 276 ? -18.213 11.866 28.176 1.00 38.72 276 ASP A C 1
ATOM 2199 O O . ASP A 1 276 ? -18.974 12.595 28.814 1.00 38.72 276 ASP A O 1
ATOM 2203 N N . SER A 1 277 ? -18.584 11.203 27.075 1.00 35.62 277 SER A N 1
ATOM 2204 C CA . SER A 1 277 ? -19.944 11.017 26.534 1.00 35.62 277 SER A CA 1
ATOM 2205 C C . SER A 1 277 ? -20.652 12.224 25.896 1.00 35.62 277 SER A C 1
ATOM 2207 O O . SER A 1 277 ? -21.688 12.640 26.388 1.00 35.62 277 SER A O 1
ATOM 2209 N N . ASN A 1 278 ? -20.153 12.761 24.769 1.00 35.12 278 ASN A N 1
ATOM 2210 C CA . ASN A 1 278 ? -20.976 13.579 23.841 1.00 35.12 278 ASN A CA 1
ATOM 2211 C C . ASN A 1 278 ? -20.384 13.707 22.413 1.00 35.12 278 ASN A C 1
ATOM 2213 O O . ASN A 1 278 ? -20.468 14.753 21.772 1.00 35.12 278 ASN A O 1
ATOM 2217 N N . PHE A 1 279 ? -19.746 12.652 21.900 1.00 42.28 279 PHE A N 1
ATOM 2218 C CA . PHE A 1 279 ? -19.036 12.694 20.611 1.00 42.28 279 PHE A CA 1
ATOM 2219 C C . PHE A 1 279 ? -19.966 12.688 19.380 1.00 42.28 279 PHE A C 1
ATOM 2221 O O . PHE A 1 279 ? -19.632 13.306 18.373 1.00 42.28 279 PHE A O 1
ATOM 2228 N N . GLN A 1 280 ? -21.157 12.089 19.481 1.00 35.41 280 GLN A N 1
ATOM 2229 C CA . GLN A 1 280 ? -22.056 11.906 18.334 1.00 35.41 280 GLN A CA 1
ATOM 2230 C C . GLN A 1 280 ? -22.689 13.205 17.810 1.00 35.41 280 GLN A C 1
ATOM 2232 O O . GLN A 1 280 ? -22.903 13.336 16.614 1.00 35.41 280 GLN A O 1
ATOM 2237 N N . GLN A 1 281 ? -22.972 14.189 18.670 1.00 34.31 281 GLN A N 1
ATOM 2238 C CA . GLN A 1 281 ? -23.880 15.283 18.293 1.00 34.31 281 GLN A CA 1
ATOM 2239 C C . GLN A 1 281 ? -23.176 16.538 17.745 1.00 34.31 281 GLN A C 1
ATOM 2241 O O . GLN A 1 281 ? -23.799 17.346 17.072 1.00 34.31 281 GLN A O 1
ATOM 2246 N N . GLY A 1 282 ? -21.871 16.710 17.993 1.00 32.84 282 GLY A N 1
ATOM 2247 C CA . GLY A 1 282 ? -21.125 17.902 17.555 1.00 32.84 282 GLY A CA 1
ATOM 2248 C C . GLY A 1 282 ? -20.397 17.770 16.211 1.00 32.84 282 GLY A C 1
ATOM 2249 O O . GLY A 1 282 ? -20.033 18.785 15.619 1.00 32.84 282 GLY A O 1
ATOM 2250 N N . PHE A 1 283 ? -20.153 16.543 15.738 1.00 33.97 283 PHE A N 1
ATOM 2251 C CA . PHE A 1 283 ? -19.391 16.295 14.508 1.00 33.97 283 PHE A CA 1
ATOM 2252 C C . PHE A 1 283 ? -20.261 16.418 13.245 1.00 33.97 283 PHE A C 1
ATOM 2254 O O . PHE A 1 283 ? -19.773 16.886 12.218 1.00 33.97 283 PHE A O 1
ATOM 2261 N N . GLU A 1 284 ? -21.551 16.078 13.337 1.00 32.41 284 GLU A N 1
ATOM 2262 C CA . GLU A 1 284 ? -22.525 16.275 12.251 1.00 32.41 284 GLU A CA 1
ATOM 2263 C C . GLU A 1 284 ? -22.911 17.755 12.073 1.00 32.41 284 GLU A C 1
ATOM 2265 O O . GLU A 1 284 ? -23.041 18.221 10.944 1.00 32.41 284 GLU A O 1
ATOM 2270 N N . ASP A 1 285 ? -22.995 18.532 13.159 1.00 33.41 285 ASP A N 1
ATOM 2271 C CA . ASP A 1 285 ? -23.431 19.939 13.111 1.00 33.41 285 ASP A CA 1
ATOM 2272 C 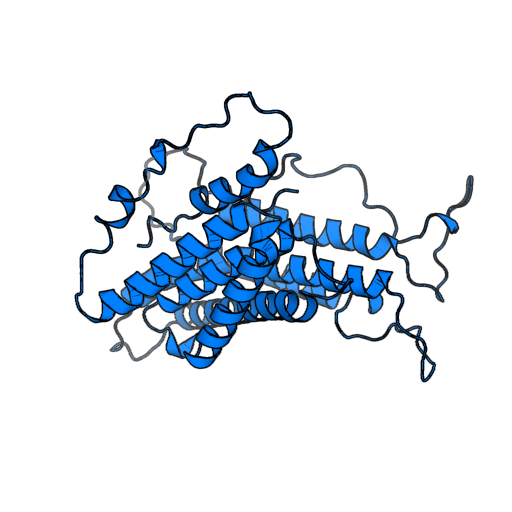C . ASP A 1 285 ? -22.373 20.914 12.547 1.00 33.41 285 ASP A C 1
ATOM 2274 O O . ASP A 1 285 ? -22.711 22.023 12.127 1.00 33.41 285 ASP A O 1
ATOM 2278 N N . GLN A 1 286 ? -21.084 20.542 12.520 1.00 37.56 286 GLN A N 1
ATOM 2279 C CA . GLN A 1 286 ? -20.008 21.402 11.988 1.00 37.56 286 GLN A CA 1
ATOM 2280 C C . GLN A 1 286 ? -19.623 21.111 10.534 1.00 37.56 286 GLN A C 1
ATOM 2282 O O . GLN A 1 286 ? -18.987 21.955 9.895 1.00 37.56 286 GLN A O 1
ATOM 2287 N N . VAL A 1 287 ? -19.986 19.943 10.001 1.00 37.00 287 VAL A N 1
ATOM 2288 C CA . VAL A 1 287 ? -19.664 19.546 8.629 1.00 37.00 287 VAL A CA 1
ATOM 2289 C C . VAL A 1 287 ? -20.908 18.924 8.011 1.00 37.00 287 VAL A C 1
ATOM 2291 O O . VAL A 1 287 ? -21.173 17.739 8.170 1.00 37.00 287 VAL A O 1
ATOM 2294 N N . ASP A 1 288 ? -21.669 19.736 7.282 1.00 30.36 288 ASP A N 1
ATOM 2295 C CA . ASP A 1 288 ? -22.816 19.257 6.518 1.00 30.36 288 ASP A CA 1
ATOM 2296 C C . ASP A 1 288 ? -22.330 18.413 5.325 1.00 30.36 288 ASP A C 1
ATOM 2298 O O . ASP A 1 288 ? -21.978 18.913 4.254 1.00 30.36 288 ASP A O 1
ATOM 2302 N N . PHE A 1 289 ? -22.256 17.100 5.543 1.00 35.06 289 PHE A N 1
ATOM 2303 C CA . PHE A 1 289 ? -21.885 16.117 4.528 1.00 35.06 289 PHE A CA 1
ATOM 2304 C C . PHE A 1 289 ? -23.001 15.895 3.489 1.00 35.06 289 PHE A C 1
ATOM 2306 O O . PHE A 1 289 ? -22.726 15.365 2.412 1.00 35.06 289 PHE A O 1
ATOM 2313 N N . ALA A 1 290 ? -24.243 16.310 3.774 1.00 29.03 290 ALA A N 1
ATOM 2314 C CA . ALA A 1 290 ? -25.394 16.140 2.888 1.00 29.03 290 ALA A CA 1
ATOM 2315 C C . ALA A 1 290 ? -25.554 17.294 1.882 1.00 29.03 290 ALA A C 1
ATOM 2317 O O . ALA A 1 290 ? -26.111 17.084 0.804 1.00 29.03 290 ALA A O 1
ATOM 2318 N N . SER A 1 291 ? -25.023 18.487 2.175 1.00 30.02 291 SER A N 1
ATOM 2319 C CA . SER A 1 291 ? -24.972 19.607 1.219 1.00 30.02 291 SER A CA 1
ATOM 2320 C C . SER A 1 291 ? -23.770 19.586 0.277 1.00 30.02 291 SER A C 1
ATOM 2322 O O . SER A 1 291 ? -23.595 20.514 -0.516 1.00 30.02 291 SER A O 1
ATOM 2324 N N . LEU A 1 292 ? -22.961 18.520 0.296 1.00 36.47 292 LEU A N 1
ATOM 2325 C CA . LEU A 1 292 ? -21.939 18.296 -0.721 1.00 36.47 292 LEU A CA 1
ATOM 2326 C C . LEU A 1 292 ? -22.625 18.214 -2.093 1.00 36.47 292 LEU A C 1
ATOM 2328 O O . LEU A 1 292 ? -23.373 17.263 -2.335 1.00 36.47 292 LEU A O 1
ATOM 2332 N N . PRO A 1 293 ? -22.388 19.170 -3.013 1.00 25.17 293 PRO A N 1
ATOM 2333 C CA . PRO A 1 293 ? -22.956 19.069 -4.341 1.00 25.17 293 PRO A CA 1
ATOM 2334 C C . PRO A 1 293 ? -22.421 17.782 -4.962 1.00 25.17 293 PRO A C 1
ATOM 2336 O O . PRO A 1 293 ? -21.212 17.624 -5.168 1.00 25.17 293 PRO A O 1
ATOM 2339 N N . LEU A 1 294 ? -23.331 16.846 -5.252 1.00 29.08 294 LEU A N 1
ATOM 2340 C CA . LEU A 1 294 ? -23.073 15.806 -6.239 1.00 29.08 294 LEU A CA 1
ATOM 2341 C C . LEU A 1 294 ? -22.466 16.522 -7.449 1.00 29.08 294 LEU A C 1
ATOM 2343 O O . LEU A 1 294 ? -23.006 17.564 -7.836 1.00 29.08 294 LEU A O 1
ATOM 2347 N N . PRO A 1 295 ? -21.366 16.031 -8.048 1.00 33.16 295 PRO A N 1
ATOM 2348 C CA . PRO A 1 295 ? -20.864 16.614 -9.275 1.00 33.16 295 PRO A CA 1
ATOM 2349 C C . PRO A 1 295 ? -21.861 16.263 -10.383 1.00 33.16 295 PRO A C 1
ATOM 2351 O O . PRO A 1 295 ? -21.658 15.349 -11.178 1.00 33.16 295 PRO A O 1
ATOM 2354 N N . MET A 1 296 ? -22.979 16.986 -10.416 1.00 25.45 296 MET A N 1
ATOM 2355 C CA . MET A 1 296 ? -23.682 17.282 -11.641 1.00 25.45 296 MET A CA 1
ATOM 2356 C C . MET A 1 296 ? -22.665 18.008 -12.502 1.00 25.45 296 MET A C 1
ATOM 2358 O O . MET A 1 296 ? -22.261 19.122 -12.181 1.00 25.45 296 MET A O 1
ATOM 2362 N N . TYR A 1 297 ? -22.187 17.280 -13.514 1.00 29.98 297 TYR A N 1
ATOM 2363 C CA . TYR A 1 297 ? -21.702 17.783 -14.793 1.00 29.98 297 TYR A CA 1
ATOM 2364 C C . TYR A 1 297 ? -21.673 19.307 -14.851 1.00 29.98 297 TYR A C 1
ATOM 2366 O O . TYR A 1 297 ? -22.713 19.893 -15.126 1.00 29.98 297 TYR A O 1
ATOM 2374 N N . ASN A 1 298 ? -20.530 19.910 -14.514 1.00 30.75 298 ASN A N 1
ATOM 2375 C CA . ASN A 1 298 ? -20.062 21.217 -14.985 1.00 30.75 298 ASN A CA 1
ATOM 2376 C C . ASN A 1 298 ? -18.847 21.647 -14.151 1.00 30.75 298 ASN A C 1
ATOM 2378 O O . ASN A 1 298 ? -18.967 22.469 -13.253 1.00 30.75 298 ASN A O 1
ATOM 2382 N N . ASP A 1 299 ? -17.683 21.055 -14.426 1.00 28.91 299 ASP A N 1
ATOM 2383 C CA . ASP A 1 299 ? -16.448 21.846 -14.506 1.00 28.91 299 ASP A CA 1
ATOM 2384 C C . ASP A 1 299 ? -15.344 21.013 -15.166 1.00 28.91 299 ASP A C 1
ATOM 2386 O O . ASP A 1 299 ? -14.963 19.937 -14.684 1.00 28.91 299 ASP A O 1
ATOM 2390 N N . GLU A 1 300 ? -14.858 21.494 -16.306 1.00 32.78 300 GLU A N 1
ATOM 2391 C CA . GLU A 1 300 ? -13.790 20.866 -17.074 1.00 32.78 300 GLU A CA 1
ATOM 2392 C C . GLU A 1 300 ? -12.481 20.882 -16.249 1.00 32.78 300 GLU A C 1
ATOM 2394 O O . GLU A 1 300 ? -12.033 21.903 -15.737 1.00 32.78 300 GLU A O 1
ATOM 2399 N N . PHE A 1 301 ? -11.867 19.704 -16.094 1.00 31.50 301 PHE A N 1
ATOM 2400 C CA . PHE A 1 301 ? -10.529 19.438 -15.528 1.00 31.50 301 PHE A CA 1
ATOM 2401 C C . PHE A 1 301 ? -10.276 19.586 -14.008 1.00 31.50 301 PHE A C 1
ATOM 2403 O O . PHE A 1 301 ? -9.323 18.973 -13.522 1.00 31.50 301 PHE A O 1
ATOM 2410 N N . GLY A 1 302 ? -11.108 20.272 -13.214 1.00 31.66 302 GLY A N 1
ATOM 2411 C CA . GLY A 1 302 ? -10.879 20.436 -11.758 1.00 31.66 302 GLY A CA 1
ATOM 2412 C C . GLY A 1 302 ? -11.459 19.339 -10.840 1.00 31.66 302 GLY A C 1
ATOM 2413 O O . GLY A 1 302 ? -10.918 19.050 -9.769 1.00 31.66 302 GLY A O 1
ATOM 2414 N N . SER A 1 303 ? -12.556 18.700 -11.257 1.00 39.69 303 SER A N 1
ATOM 2415 C CA . SER A 1 303 ? -13.422 17.885 -10.382 1.00 39.69 303 SER A CA 1
ATOM 2416 C C . SER A 1 303 ? -12.873 16.482 -10.041 1.00 39.69 303 SER A C 1
ATOM 2418 O O . SER A 1 303 ? -13.084 15.959 -8.943 1.00 39.69 303 SER A O 1
ATOM 2420 N N . ILE A 1 304 ? -12.071 15.879 -10.928 1.00 37.31 304 ILE A N 1
ATOM 2421 C CA . ILE A 1 304 ? -11.577 14.494 -10.766 1.00 37.31 304 ILE A CA 1
ATOM 2422 C C . ILE A 1 304 ? -10.621 14.359 -9.564 1.00 37.31 304 ILE A C 1
ATOM 2424 O O . ILE A 1 304 ? -10.608 13.328 -8.889 1.00 37.31 304 ILE A O 1
ATOM 2428 N N . ASN A 1 305 ? -9.877 15.420 -9.231 1.00 38.62 305 ASN A N 1
ATOM 2429 C CA . ASN A 1 305 ? -8.911 15.420 -8.126 1.00 38.62 305 ASN A CA 1
ATOM 2430 C C . ASN A 1 305 ? -9.557 15.311 -6.736 1.00 38.62 305 ASN A C 1
ATOM 2432 O O . ASN A 1 305 ? -8.871 14.945 -5.781 1.00 38.62 305 ASN A O 1
ATOM 2436 N N . ASN A 1 306 ? -10.856 15.604 -6.618 1.00 41.91 306 ASN A N 1
ATOM 2437 C CA . ASN A 1 306 ? -11.595 15.585 -5.355 1.00 41.91 306 ASN A CA 1
ATOM 2438 C C . ASN A 1 306 ? -12.544 14.382 -5.226 1.00 41.91 306 ASN A C 1
ATOM 2440 O O . ASN A 1 306 ? -12.929 14.038 -4.111 1.00 41.91 306 ASN A O 1
ATOM 2444 N N . ALA A 1 307 ? -12.883 13.706 -6.329 1.00 44.38 307 ALA A N 1
ATOM 2445 C CA . ALA A 1 307 ? -13.866 12.621 -6.337 1.00 44.38 307 ALA A CA 1
ATOM 2446 C C . ALA A 1 307 ? -13.474 11.424 -5.448 1.00 44.38 307 ALA A C 1
ATOM 2448 O O . ALA A 1 307 ? -14.344 10.767 -4.881 1.00 44.38 307 ALA A O 1
ATOM 2449 N N . TRP A 1 308 ? -12.175 11.149 -5.288 1.00 50.44 308 TRP A N 1
ATOM 2450 C CA . TRP A 1 308 ? -11.696 10.088 -4.396 1.00 50.44 308 TRP A CA 1
ATOM 2451 C C . TRP A 1 308 ? -11.785 10.481 -2.913 1.00 50.44 308 TRP A C 1
ATOM 2453 O O . TRP A 1 308 ? -12.037 9.624 -2.069 1.00 50.44 308 TRP A O 1
ATOM 2463 N N . PHE A 1 309 ? -11.602 11.768 -2.593 1.00 41.50 309 PHE A N 1
ATOM 2464 C CA . PHE A 1 309 ? -11.575 12.285 -1.221 1.00 41.50 309 PHE A CA 1
ATOM 2465 C C . PHE A 1 309 ? -12.961 12.178 -0.584 1.00 41.50 309 PHE A C 1
ATOM 2467 O O . PHE A 1 309 ? -13.106 11.641 0.512 1.00 41.50 309 PHE A O 1
ATOM 2474 N N . THR A 1 310 ? -13.995 12.577 -1.327 1.00 43.53 310 THR A N 1
ATOM 2475 C CA . THR A 1 310 ? -15.392 12.435 -0.905 1.00 43.53 310 THR A CA 1
ATOM 2476 C C . THR A 1 310 ? -15.788 10.967 -0.747 1.00 43.53 310 THR A C 1
ATOM 2478 O O . THR A 1 310 ? -16.537 10.628 0.153 1.00 43.53 310 THR A O 1
ATOM 2481 N N . GLN A 1 311 ? -15.252 10.058 -1.565 1.00 48.84 311 GLN A N 1
ATOM 2482 C CA . GLN A 1 311 ? -15.576 8.631 -1.476 1.00 48.84 311 GLN A CA 1
ATOM 2483 C C . GLN A 1 311 ? -14.844 7.890 -0.370 1.00 48.84 311 GLN A C 1
ATOM 2485 O O . GLN A 1 311 ? -15.391 6.939 0.178 1.00 48.84 311 GLN A O 1
ATOM 2490 N N . GLN A 1 312 ? -13.629 8.299 -0.012 1.00 45.09 312 GLN A N 1
ATOM 2491 C CA . GLN A 1 312 ? -13.014 7.766 1.192 1.00 45.09 312 GLN A CA 1
ATOM 2492 C C . GLN A 1 312 ? -13.870 8.163 2.394 1.00 45.09 312 GLN A C 1
ATOM 2494 O O . GLN A 1 312 ? -14.165 7.290 3.188 1.00 45.09 312 GLN A O 1
ATOM 2499 N N . ILE A 1 313 ? -14.367 9.405 2.444 1.00 42.03 313 ILE A N 1
ATOM 2500 C CA . ILE A 1 313 ? -15.322 9.903 3.452 1.00 42.03 313 ILE A CA 1
ATOM 2501 C C . ILE A 1 313 ? -16.686 9.183 3.403 1.00 42.03 313 ILE A C 1
ATOM 2503 O O . ILE A 1 313 ? -17.248 8.918 4.454 1.00 42.03 313 ILE A O 1
ATOM 2507 N N . LEU A 1 314 ? -17.195 8.805 2.225 1.00 37.19 314 LEU A N 1
ATOM 2508 C CA . LEU A 1 314 ? -18.487 8.105 2.079 1.00 37.19 314 LEU A CA 1
ATOM 2509 C C . LEU A 1 314 ? -18.399 6.570 2.234 1.00 37.19 314 LEU A C 1
ATOM 2511 O O . LEU A 1 314 ? -19.384 5.941 2.587 1.00 37.19 314 LEU A O 1
ATOM 2515 N N . SER A 1 315 ? -17.242 5.952 1.964 1.00 38.69 315 SER A N 1
ATOM 2516 C CA . SER A 1 315 ? -16.951 4.528 2.264 1.00 38.69 315 SER A CA 1
ATOM 2517 C C . SER A 1 315 ? -16.355 4.333 3.662 1.00 38.69 315 SER A C 1
ATOM 2519 O O . SER A 1 315 ? -16.083 3.216 4.108 1.00 38.69 315 SER A O 1
ATOM 2521 N N . LEU A 1 316 ? -16.093 5.442 4.349 1.00 42.88 316 LEU A N 1
ATOM 2522 C CA . LEU A 1 316 ? -15.833 5.489 5.768 1.00 42.88 316 LEU A CA 1
ATOM 2523 C C . LEU A 1 316 ? -17.197 5.304 6.462 1.00 42.88 316 LEU A C 1
ATOM 2525 O O . LEU A 1 316 ? -17.848 6.283 6.801 1.00 42.88 316 LEU A O 1
ATOM 2529 N N . ASP A 1 317 ? -17.531 4.060 6.829 1.00 40.38 317 ASP A N 1
ATOM 2530 C CA . ASP A 1 317 ? -18.391 3.716 7.992 1.00 40.38 317 ASP A CA 1
ATOM 2531 C C . ASP A 1 317 ? -17.808 4.305 9.322 1.00 40.38 317 ASP A C 1
ATOM 2533 O O . ASP A 1 317 ? -17.980 3.764 10.409 1.00 40.38 317 ASP A O 1
ATOM 2537 N N . PHE A 1 318 ? -17.000 5.372 9.258 1.00 37.34 318 PHE A N 1
ATOM 2538 C CA . PHE A 1 318 ? -16.321 6.037 10.371 1.00 37.34 318 PHE A CA 1
ATOM 2539 C C . PHE A 1 318 ? -17.292 6.83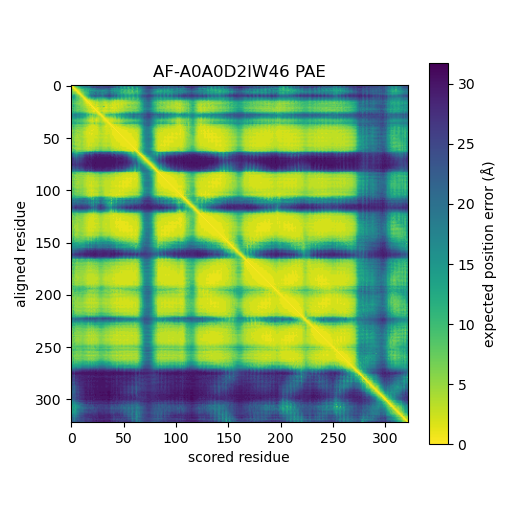2 11.228 1.00 37.34 318 PHE A C 1
ATOM 2541 O O . PHE A 1 318 ? -17.102 6.879 12.437 1.00 37.34 318 PHE A O 1
ATOM 2548 N N . LEU A 1 319 ? -18.330 7.409 10.613 1.00 37.47 319 LEU A N 1
ATOM 2549 C CA . LEU A 1 319 ? -19.385 8.121 11.333 1.00 37.47 319 LEU A CA 1
ATOM 2550 C C . LEU A 1 319 ? -20.237 7.174 12.190 1.00 37.47 319 LEU A C 1
ATOM 2552 O O . LEU A 1 319 ? -20.709 7.587 13.236 1.00 37.47 319 LEU A O 1
ATOM 2556 N N . ASP A 1 320 ? -20.330 5.887 11.839 1.00 35.84 320 ASP A N 1
ATOM 2557 C CA . ASP A 1 320 ? -21.033 4.891 12.666 1.00 35.84 320 ASP A CA 1
ATOM 2558 C C . ASP A 1 320 ? -20.199 4.394 13.866 1.00 35.84 320 ASP A C 1
ATOM 2560 O O . ASP A 1 320 ? -20.675 3.611 14.694 1.00 35.84 320 ASP A O 1
ATOM 2564 N N . ILE A 1 321 ? -18.917 4.772 13.941 1.00 36.69 321 ILE A N 1
ATOM 2565 C CA . ILE A 1 321 ? -17.946 4.280 14.937 1.00 36.69 321 ILE A CA 1
ATOM 2566 C C . ILE A 1 321 ? -17.505 5.390 15.908 1.00 36.69 321 ILE A C 1
ATOM 2568 O O . ILE A 1 321 ? -16.817 5.103 16.897 1.00 36.69 321 ILE A O 1
ATOM 2572 N N . ILE A 1 322 ? -17.933 6.621 15.653 1.00 33.41 322 ILE A N 1
ATOM 2573 C CA . ILE A 1 322 ? -17.735 7.834 16.450 1.00 33.41 322 ILE A CA 1
ATOM 2574 C C . ILE A 1 322 ? -19.002 8.105 17.264 1.00 33.41 322 ILE A C 1
ATOM 2576 O O . ILE A 1 322 ? -18.866 8.286 18.495 1.00 33.41 322 ILE A O 1
#

pLDDT: mean 73.34, std 22.26, range [25.17, 97.88]

Solvent-accessible surface area (backbone atoms only — not comparable to full-atom values): 19462 Å² total; per-residue (Å²): 136,64,90,93,55,80,74,93,70,76,80,81,74,91,68,76,80,70,72,61,43,41,78,91,39,61,47,93,95,51,88,50,65,61,54,94,90,51,86,42,75,38,35,57,56,47,52,48,51,56,53,48,53,55,46,48,54,45,43,52,68,75,66,52,71,82,73,73,88,72,85,74,94,69,95,69,97,72,76,89,68,64,62,60,60,52,43,53,52,54,50,49,52,51,52,53,51,62,72,67,50,55,50,54,49,40,72,94,52,69,44,87,79,53,84,55,99,81,63,79,76,56,70,67,43,52,27,47,5,42,40,52,48,48,51,49,34,47,50,51,33,60,60,37,46,64,54,50,64,49,42,48,59,58,55,72,73,57,65,92,84,56,100,68,82,51,70,66,58,55,54,48,53,51,46,42,28,50,32,48,52,35,26,47,50,39,43,47,59,50,52,79,24,66,89,46,93,46,43,61,58,68,69,56,46,43,51,51,36,52,55,28,48,54,52,54,51,53,44,64,73,33,97,59,29,75,82,49,48,47,71,67,63,48,51,56,48,49,56,46,39,52,51,51,25,61,71,39,32,91,82,33,72,58,24,49,53,51,47,52,55,52,51,52,50,52,54,49,55,67,53,46,78,75,54,85,89,70,66,65,72,62,59,58,77,76,49,69,74,81,73,57,76,71,86,69,88,81,64,89,90,67,56,74,77,46,57,61,58,57,43,54,59,70,72,38,72,53,76,84,75,86

Secondary structure (DSSP, 8-state):
--TTSPPSSPSPPSSPPPPS--GGG-BTTB-----TTS--TTHHHHHHHHHHHHHHHHHIIIIITTS------------S-HHHHHHHHHHHHHHHHHHTS-GGGSTTPPPTT--STT----HHHHHHHHHHHHHHHHHHHHHHHHHHHHHHHHHHT--TTSS---HHHHHHHHHHHHHHHHHHHHHHHHHHTTTSTTPPPHHHHHHHHHHHHHHHHHHHTSS-HHHHS-HHHHHHHHHHHHHHHHHHTTT-HHHHHHHHHHHHHHHHHHHHTT--S-HHHHHHHHS-SSSS----S--TTTTHHHHHHHHHHHS-TTTTT-

Organism: NCBI:txid1442369

Foldseek 3Di:
DQQQDQPPDDDDDPDDDDDLAEPVQDDDPDDGDHDPLDGRLCLLVSLVVLLVVLLNLLCVQPPVVPPDDDDDDDDDDDDPPPLLVSLVVSVVSLVVSLVPRQQLLAAPGDHPNPPDPDDPRPLSSLLSNLQSLLSSLLSNLSSLVVLLLVLQVVVVVDDPPDPDDDPVNVSSLVSLLVSLVSLLVSLCSQLVCLVPPSHDDLLSSLVSLLSSLVSLLSLVLHPPNCSRDNPVSSVVSLVSSLVSLVSCVVPAVLSVVSNVVSVVSVVVVVVCVPPDDDPLPPPCVVDPLPPPDDPPDDDPPDPVSCPSSNSVVVSPPVSVVD

Sequence (322 aa):
MTFGRPTMISHPSEVQPPQSMDDEYLQDGADGVQPRSRESRLAFFVYSIKLFDILDDILSTLYLNKTGSDFPTGHGCSQPQQPLSAVMKLNSDLDRFFNGLPPHLRPGEKSSLDTGPISPRSPCFTLQANVLYCRFLYTRTLLLRPILLTAKKLLRDYRPNAEETSLEHHVVLKACSLCSKTAQLLINSLFDNLQSVFRCSGWYTVYFAFAAATVLICIRLSETPGTICTEEEFQISWDRVIAILRYHEPQIQSARRAVQILESFRHHQTNSAKVDSNFQQGFEDQVDFASLPLPMYNDEFGSINNAWFTQQILSLDFLDII

Mean predicted aligned error: 12.54 Å

Radius of gyration: 22.19 Å; Cα contacts (8 Å, |Δi|>4): 263; chains: 1; bounding box: 69×42×71 Å

InterPro domains:
  IPR051127 Fungal secondary metabolite regulators [PTHR47424] (1-289)